Protein AF-A0A1Y2HF77-F1 (afdb_monomer)

Mean predicted aligned error: 11.1 Å

Foldseek 3Di:
DVVLVCLVVLVVVVLLVVVVVPVVDPDPVVVVVVVPVLVSLLVCLLVLVLVSLLVSVVSVDQPVVCPDLVSLQCNLLSNLVNVSVSSVVSNPVSVPPDPPNPPDPPDPDDDSLLVSLLLLNVVVVCSQCDPSPDDDDPPCLQSNLLSVLLNLNLVSVVVCCVPPNDPDYDLNSLLSLQQHDQPPPVPDPPPDRPDNLVDALVSSLSSVCCVLPPNPDDRHHDLCSLVVLFVVQLVPPDPPDPGDRSCNNNLSSVVSVVVVPDDRNPDPPDPLVSHDPVNSVSCVPPVCVVCVPPVVVVVVVVVVVVVVVVVVVVVVVVCVVVPPD

Organism: NCBI:txid765915

Solvent-accessible surface area (backbone atoms only — not comparable to full-atom values): 18803 Å² total; per-residue (Å²): 106,70,68,57,53,35,58,74,67,61,41,63,68,58,56,49,53,52,51,58,63,46,75,78,42,98,51,78,65,58,60,57,48,55,71,54,43,54,62,50,50,53,48,34,25,76,67,42,38,12,75,60,53,48,55,40,52,78,72,64,57,69,64,80,77,53,75,48,70,63,58,51,48,50,51,49,41,46,16,57,76,59,65,6,58,47,34,48,53,38,54,50,63,72,43,83,84,69,85,72,72,80,84,52,96,78,56,89,73,65,55,50,67,35,51,30,24,43,72,43,39,62,66,59,51,52,58,38,71,31,97,78,49,58,81,77,65,84,91,38,66,56,55,43,51,28,16,19,20,25,16,28,32,45,66,58,52,50,50,41,43,74,75,72,54,61,95,74,73,54,48,59,21,51,41,16,18,66,73,30,52,75,55,74,56,91,86,55,72,96,81,64,72,66,61,68,75,82,59,51,34,66,35,22,46,47,23,49,49,35,47,76,75,65,51,88,51,86,92,53,61,58,59,56,46,56,54,57,57,49,58,51,51,47,69,62,83,67,91,57,88,91,59,75,52,70,54,71,33,43,51,58,40,53,49,48,48,67,71,66,72,60,91,73,49,72,61,87,80,63,62,61,90,55,38,49,70,69,54,39,52,49,42,60,61,55,55,44,61,77,41,50,72,62,56,52,50,53,54,50,50,54,51,52,53,51,49,52,52,53,51,50,52,52,51,54,53,50,47,63,73,70,63,81,123

Structure (mmCIF, N/CA/C/O backbone):
data_AF-A0A1Y2HF77-F1
#
_entry.id   AF-A0A1Y2HF77-F1
#
loop_
_atom_site.group_PDB
_atom_site.id
_atom_site.type_symbol
_atom_site.label_atom_id
_atom_site.label_alt_id
_atom_site.label_comp_id
_atom_site.label_asym_id
_atom_site.label_entity_id
_atom_site.label_seq_id
_atom_site.pdbx_PDB_ins_code
_atom_site.Cartn_x
_atom_site.Cartn_y
_atom_site.Cartn_z
_atom_site.occupancy
_atom_site.B_iso_or_equiv
_atom_site.auth_seq_id
_atom_site.auth_comp_id
_atom_site.auth_asym_id
_atom_site.auth_atom_id
_atom_site.pdbx_PDB_model_num
ATOM 1 N N . MET A 1 1 ? 33.584 9.777 -14.308 1.00 57.28 1 MET A N 1
ATOM 2 C CA . MET A 1 1 ? 33.037 11.150 -14.406 1.00 57.28 1 MET A CA 1
ATOM 3 C C . MET A 1 1 ? 32.678 11.540 -15.841 1.00 57.28 1 MET A C 1
ATOM 5 O O . MET A 1 1 ? 31.509 11.790 -16.079 1.00 57.28 1 MET A O 1
ATOM 9 N N . ALA A 1 2 ? 33.603 11.511 -16.813 1.00 58.91 2 ALA A N 1
ATOM 10 C CA . ALA A 1 2 ? 33.294 11.862 -18.213 1.00 58.91 2 ALA A CA 1
ATOM 11 C C . ALA A 1 2 ? 32.197 10.984 -18.857 1.00 58.91 2 ALA A C 1
ATOM 13 O O . ALA A 1 2 ? 31.292 11.510 -19.489 1.00 58.91 2 ALA A O 1
ATOM 14 N N . VAL A 1 3 ? 32.220 9.665 -18.624 1.00 60.22 3 VAL A N 1
ATOM 15 C CA . VAL A 1 3 ? 31.166 8.736 -19.092 1.00 60.22 3 VAL A CA 1
ATOM 16 C C . VAL A 1 3 ? 29.811 9.041 -18.446 1.00 60.22 3 VAL A C 1
ATOM 18 O O . VAL A 1 3 ? 28.793 9.052 -19.125 1.00 60.22 3 VAL A O 1
ATOM 21 N N . HIS A 1 4 ? 29.809 9.354 -17.148 1.00 61.59 4 HIS A N 1
ATOM 22 C CA . HIS A 1 4 ? 28.600 9.714 -16.401 1.00 61.59 4 HIS A CA 1
ATOM 23 C C . HIS A 1 4 ? 27.979 11.000 -16.965 1.00 61.59 4 HIS A C 1
ATOM 25 O O . HIS A 1 4 ? 26.804 11.011 -17.302 1.00 61.59 4 HIS A O 1
ATOM 31 N N . MET A 1 5 ? 28.792 12.039 -17.183 1.00 65.69 5 MET A N 1
ATOM 32 C CA . MET A 1 5 ? 28.365 13.311 -17.784 1.00 65.69 5 MET A CA 1
ATOM 33 C C . MET A 1 5 ? 27.897 13.151 -19.236 1.00 65.69 5 MET A C 1
ATOM 35 O O . MET A 1 5 ? 26.917 13.765 -19.647 1.00 65.69 5 MET A O 1
ATOM 39 N N . ALA A 1 6 ? 28.571 12.310 -20.021 1.00 63.25 6 ALA A N 1
ATOM 40 C CA . ALA A 1 6 ? 28.201 12.069 -21.411 1.00 63.25 6 ALA A CA 1
ATOM 41 C C . ALA A 1 6 ? 26.871 11.319 -21.555 1.00 63.25 6 ALA A C 1
ATOM 43 O O . ALA A 1 6 ? 26.127 11.552 -22.506 1.00 63.25 6 ALA A O 1
ATOM 44 N N . VAL A 1 7 ? 26.569 10.443 -20.600 1.00 60.50 7 VAL A N 1
ATOM 45 C CA . VAL A 1 7 ? 25.294 9.731 -20.520 1.00 60.50 7 VAL A CA 1
ATOM 46 C C . VAL A 1 7 ? 24.171 10.656 -20.067 1.00 60.50 7 VAL A C 1
ATOM 48 O O . VAL A 1 7 ? 23.113 10.648 -20.690 1.00 60.50 7 VAL A O 1
ATOM 51 N N . ILE A 1 8 ? 24.420 11.491 -19.056 1.00 62.94 8 ILE A N 1
ATOM 52 C CA . ILE A 1 8 ? 23.464 12.503 -18.582 1.00 62.94 8 ILE A CA 1
ATOM 53 C C . ILE A 1 8 ? 23.060 13.444 -19.720 1.00 62.94 8 ILE A C 1
ATOM 55 O O . ILE A 1 8 ? 21.879 13.705 -19.927 1.00 62.94 8 ILE A O 1
ATOM 59 N N . ASN A 1 9 ? 24.033 13.890 -20.514 1.00 68.44 9 ASN A N 1
ATOM 60 C CA . ASN A 1 9 ? 23.796 14.816 -21.622 1.00 68.44 9 ASN A CA 1
ATOM 61 C C . ASN A 1 9 ? 23.392 14.118 -22.931 1.00 68.44 9 ASN A C 1
ATOM 63 O O . ASN A 1 9 ? 23.313 14.763 -23.976 1.00 68.44 9 ASN A O 1
ATOM 67 N N . VAL A 1 10 ? 23.153 12.801 -22.886 1.00 61.94 10 VAL A N 1
ATOM 68 C CA . VAL A 1 10 ? 22.760 11.966 -24.026 1.00 61.94 10 VAL A CA 1
ATOM 69 C C . VAL A 1 10 ? 23.629 12.217 -25.260 1.00 61.94 10 VAL A C 1
ATOM 71 O O . VAL A 1 10 ? 23.122 12.352 -26.370 1.00 61.94 10 VAL A O 1
ATOM 74 N N . HIS A 1 11 ? 24.948 12.300 -25.086 1.00 76.38 11 HIS A N 1
ATOM 75 C CA . HIS A 1 11 ? 25.872 12.487 -26.200 1.00 76.38 11 HIS A CA 1
ATOM 76 C C . HIS A 1 11 ? 26.030 11.166 -26.961 1.00 76.38 11 HIS A C 1
ATOM 78 O O . HIS A 1 11 ? 26.800 10.297 -26.535 1.00 76.38 11 HIS A O 1
ATOM 84 N N . PRO A 1 12 ? 25.334 10.973 -28.099 1.00 65.69 12 PRO A N 1
ATOM 85 C CA . PRO A 1 12 ? 25.207 9.647 -28.693 1.00 65.69 12 PRO A CA 1
ATOM 86 C C . PRO A 1 12 ? 26.543 9.141 -29.239 1.00 65.69 12 PRO A C 1
ATOM 88 O O . PRO A 1 12 ? 26.829 7.949 -29.197 1.00 65.69 12 PRO A O 1
ATOM 91 N N . HIS A 1 13 ? 27.404 10.068 -29.660 1.00 70.94 13 HIS A N 1
ATOM 92 C CA . HIS A 1 13 ? 28.755 9.800 -30.137 1.00 70.94 13 HIS A CA 1
ATOM 93 C C . HIS A 1 13 ? 29.679 9.242 -29.044 1.00 70.94 13 HIS A C 1
ATOM 95 O O . HIS A 1 13 ? 30.538 8.424 -29.354 1.00 70.94 13 HIS A O 1
ATOM 101 N N . VAL A 1 14 ? 29.501 9.612 -27.768 1.00 72.12 14 VAL A N 1
ATOM 102 C CA . VAL A 1 14 ? 30.307 9.045 -26.669 1.00 72.12 14 VAL A CA 1
ATOM 103 C C . VAL A 1 14 ? 29.880 7.608 -26.379 1.00 72.12 14 VAL A C 1
ATOM 105 O O . VAL A 1 14 ? 30.733 6.741 -26.200 1.00 72.12 14 VAL A O 1
ATOM 108 N N . VAL A 1 15 ? 28.571 7.337 -26.396 1.00 68.12 15 VAL A N 1
ATOM 109 C CA . VAL A 1 15 ? 28.029 5.977 -26.241 1.00 68.12 15 VAL A CA 1
ATOM 110 C C . VAL A 1 15 ? 28.480 5.086 -27.402 1.00 68.12 15 VAL A C 1
ATOM 112 O O . VAL A 1 15 ? 28.969 3.984 -27.172 1.00 68.12 15 VAL A O 1
ATOM 115 N N . GLN A 1 16 ? 28.405 5.580 -28.642 1.00 67.69 16 GLN A N 1
ATOM 116 C CA . GLN A 1 16 ? 28.894 4.870 -29.828 1.00 67.69 16 GLN A CA 1
ATOM 117 C C . GLN A 1 16 ? 30.407 4.632 -29.794 1.00 67.69 16 GLN A C 1
ATOM 119 O O . GLN A 1 16 ? 30.847 3.517 -30.062 1.00 67.69 16 GLN A O 1
ATOM 124 N N . TRP A 1 17 ? 31.207 5.640 -29.428 1.00 77.00 17 TRP A N 1
ATOM 125 C CA . TRP A 1 17 ? 32.657 5.494 -29.263 1.00 77.00 17 TRP A CA 1
ATOM 126 C C . TRP A 1 17 ? 32.989 4.418 -28.227 1.00 77.00 17 TRP A C 1
ATOM 128 O O . TRP A 1 17 ? 33.858 3.572 -28.442 1.00 77.00 17 TRP A O 1
ATOM 138 N N . TRP A 1 18 ? 32.259 4.404 -27.116 1.00 71.75 18 TRP A N 1
ATOM 139 C CA . TRP A 1 18 ? 32.439 3.418 -26.060 1.00 71.75 18 TRP A CA 1
ATOM 140 C C . TRP A 1 18 ? 32.031 2.003 -26.513 1.00 71.75 18 TRP A C 1
ATOM 142 O O . TRP A 1 18 ? 32.765 1.040 -26.291 1.00 71.75 18 TRP A O 1
ATOM 152 N N . LEU A 1 19 ? 30.921 1.863 -27.244 1.00 68.38 19 LEU A N 1
ATOM 153 C CA . LEU A 1 19 ? 30.481 0.593 -27.836 1.00 68.38 19 LEU A CA 1
ATOM 154 C C . LEU A 1 19 ? 31.445 0.065 -28.916 1.00 68.38 19 LEU A C 1
ATOM 156 O O . LEU A 1 19 ? 31.715 -1.136 -28.983 1.00 68.38 19 LEU A O 1
ATOM 160 N N . ALA A 1 20 ? 32.016 0.947 -29.735 1.00 72.50 20 ALA A N 1
ATOM 161 C CA . ALA A 1 20 ? 33.001 0.577 -30.750 1.00 72.50 20 ALA A CA 1
ATOM 162 C C . ALA A 1 20 ? 34.300 0.043 -30.119 1.00 72.50 20 ALA A C 1
ATOM 164 O O . ALA A 1 20 ? 34.832 -0.978 -30.553 1.00 72.50 20 ALA A O 1
ATOM 165 N N . ASN A 1 21 ? 34.770 0.673 -29.038 1.00 69.69 21 ASN A N 1
ATOM 166 C CA . ASN A 1 21 ? 35.984 0.251 -28.330 1.00 69.69 21 ASN A CA 1
ATOM 167 C C . ASN A 1 21 ? 35.810 -1.032 -27.494 1.00 69.69 21 ASN A C 1
ATOM 169 O O . ASN A 1 21 ? 36.797 -1.680 -27.128 1.00 69.69 21 ASN A O 1
ATOM 173 N N . THR A 1 22 ? 34.568 -1.421 -27.196 1.00 65.69 22 THR A N 1
ATOM 174 C CA . THR A 1 22 ? 34.249 -2.620 -26.402 1.00 65.69 22 THR A CA 1
ATOM 175 C C . THR A 1 22 ? 34.034 -3.856 -27.269 1.00 65.69 22 THR A C 1
ATOM 177 O O . THR A 1 22 ? 34.494 -4.932 -26.892 1.00 65.69 22 THR A O 1
ATOM 180 N N . LYS A 1 23 ? 33.445 -3.722 -28.469 1.00 61.03 23 LYS A N 1
ATOM 181 C CA . LYS A 1 23 ? 33.353 -4.827 -29.449 1.00 61.03 23 LYS A CA 1
ATOM 182 C C . LYS A 1 23 ? 34.723 -5.376 -29.867 1.00 61.03 23 LYS A C 1
ATOM 184 O O . LYS A 1 23 ? 34.829 -6.560 -30.162 1.00 61.03 23 LYS A O 1
ATOM 189 N N . ALA A 1 24 ? 35.765 -4.546 -29.841 1.00 59.16 24 ALA A N 1
ATOM 190 C CA . ALA A 1 24 ? 37.132 -4.944 -30.178 1.00 59.16 24 ALA A CA 1
ATOM 191 C C . ALA A 1 24 ? 37.853 -5.757 -29.078 1.00 59.16 24 ALA A C 1
ATOM 193 O O . ALA A 1 24 ? 38.936 -6.273 -29.329 1.00 59.16 24 ALA A O 1
ATOM 194 N N . ASN A 1 25 ? 37.293 -5.874 -27.865 1.00 51.84 25 ASN A N 1
ATOM 195 C CA . ASN A 1 25 ? 37.983 -6.456 -26.709 1.00 51.84 25 ASN A CA 1
ATOM 196 C C . ASN A 1 25 ? 37.097 -7.468 -25.962 1.00 51.84 25 ASN A C 1
ATOM 198 O O . ASN A 1 25 ? 36.417 -7.123 -24.998 1.00 51.84 25 ASN A O 1
ATOM 202 N N . SER A 1 26 ? 37.154 -8.747 -26.337 1.00 54.69 26 SER A N 1
ATOM 203 C CA . SER A 1 26 ? 36.477 -9.855 -25.638 1.00 54.69 26 SER A CA 1
ATOM 204 C C . SER A 1 26 ? 37.165 -10.300 -24.326 1.00 54.69 26 SER A C 1
ATOM 206 O O . SER A 1 26 ? 36.985 -11.434 -23.894 1.00 54.69 26 SER A O 1
ATOM 208 N N . GLY A 1 27 ? 37.965 -9.430 -23.695 1.00 58.06 27 GLY A N 1
ATOM 209 C CA . GLY A 1 27 ? 38.779 -9.723 -22.503 1.00 58.06 27 GLY A CA 1
ATOM 210 C C . GLY A 1 27 ? 38.248 -9.127 -21.178 1.00 58.06 27 GLY A C 1
ATOM 211 O O . GLY A 1 27 ? 37.088 -8.716 -21.113 1.00 58.06 27 GLY A O 1
ATOM 212 N N . PRO A 1 28 ? 39.095 -9.016 -20.128 1.00 55.50 28 PRO A N 1
ATOM 213 C CA . PRO A 1 28 ? 38.758 -8.531 -18.771 1.00 55.50 28 PRO A CA 1
ATOM 214 C C . PRO A 1 28 ? 37.957 -7.216 -18.697 1.00 55.50 28 PRO A C 1
ATOM 216 O O . PRO A 1 28 ? 37.204 -6.993 -17.751 1.00 55.50 28 PRO A O 1
ATOM 219 N N . ARG A 1 29 ? 38.034 -6.379 -19.739 1.00 57.50 29 ARG A N 1
ATOM 220 C CA . ARG A 1 29 ? 37.249 -5.142 -19.899 1.00 57.50 29 ARG A CA 1
ATOM 221 C C . ARG A 1 29 ? 35.727 -5.352 -19.918 1.00 57.50 29 ARG A C 1
ATOM 223 O O . ARG A 1 29 ? 34.983 -4.423 -19.626 1.00 57.50 29 ARG A O 1
ATOM 230 N N . ALA A 1 30 ? 35.233 -6.556 -20.217 1.00 54.19 30 ALA A N 1
ATOM 231 C CA . ALA A 1 30 ? 33.801 -6.856 -20.125 1.00 54.19 30 ALA A CA 1
ATOM 232 C C . ALA A 1 30 ? 33.271 -6.838 -18.673 1.00 54.19 30 ALA A C 1
ATOM 234 O O . ALA A 1 30 ? 32.103 -6.515 -18.458 1.00 54.19 30 ALA A O 1
ATOM 235 N N . ILE A 1 31 ? 34.119 -7.149 -17.682 1.00 56.72 31 ILE A N 1
ATOM 236 C CA . ILE A 1 31 ? 33.778 -7.102 -16.249 1.00 56.72 31 ILE A CA 1
ATOM 237 C C . ILE A 1 31 ? 33.749 -5.648 -15.755 1.00 56.72 31 ILE A C 1
ATOM 239 O O . ILE A 1 31 ? 32.814 -5.259 -15.056 1.00 56.72 31 ILE A O 1
ATOM 243 N N . GLU A 1 32 ? 34.698 -4.816 -16.199 1.00 63.50 32 GLU A N 1
ATOM 244 C CA . GLU A 1 32 ? 34.695 -3.365 -15.937 1.00 63.50 32 GLU A CA 1
ATOM 245 C C . GLU A 1 32 ? 33.416 -2.700 -16.469 1.00 63.50 32 GLU A C 1
ATOM 247 O O . GLU A 1 32 ? 32.873 -1.780 -15.856 1.00 63.50 32 GLU A O 1
ATOM 252 N N . LEU A 1 33 ? 32.871 -3.221 -17.572 1.00 61.78 33 LEU A N 1
ATOM 253 C CA . LEU A 1 33 ? 31.629 -2.730 -18.154 1.00 61.78 33 LEU A CA 1
ATOM 254 C C . LEU A 1 33 ? 30.430 -2.855 -17.206 1.00 61.78 33 LEU A C 1
ATOM 256 O O . LEU A 1 33 ? 29.667 -1.903 -17.051 1.00 61.78 33 LEU A O 1
ATOM 260 N N . LYS A 1 34 ? 30.275 -4.014 -16.552 1.00 63.66 34 LYS A N 1
ATOM 261 C CA . LYS A 1 34 ? 29.188 -4.251 -15.589 1.00 63.66 34 LYS A CA 1
ATOM 262 C C . LYS A 1 34 ? 29.291 -3.310 -14.390 1.00 63.66 34 LYS A C 1
ATOM 264 O O . LYS A 1 34 ? 28.284 -2.730 -13.987 1.00 63.66 34 LYS A O 1
ATOM 269 N N . ALA A 1 35 ? 30.507 -3.110 -13.878 1.00 71.50 35 ALA A N 1
ATOM 270 C CA . ALA A 1 35 ? 30.768 -2.250 -12.724 1.00 71.50 35 ALA A CA 1
ATOM 271 C C . ALA A 1 35 ? 30.372 -0.781 -12.966 1.00 71.50 35 ALA A C 1
ATOM 273 O O . ALA A 1 35 ? 29.973 -0.086 -12.035 1.00 71.50 35 ALA A O 1
ATOM 274 N N . HIS A 1 36 ? 30.436 -0.311 -14.215 1.00 75.31 36 HIS A N 1
ATOM 275 C CA . HIS A 1 36 ? 30.019 1.045 -14.581 1.00 75.31 36 HIS A CA 1
ATOM 276 C C . HIS A 1 36 ? 28.570 1.143 -15.056 1.00 75.31 36 HIS A C 1
ATOM 278 O O . HIS A 1 36 ? 27.975 2.215 -14.956 1.00 75.31 36 HIS A O 1
ATOM 284 N N . PHE A 1 37 ? 27.991 0.049 -15.546 1.00 76.62 37 PHE A N 1
ATOM 285 C CA . PHE A 1 37 ? 26.639 0.057 -16.088 1.00 76.62 37 PHE A CA 1
ATOM 286 C C . PHE A 1 37 ? 25.558 0.127 -15.005 1.00 76.62 37 PHE A C 1
ATOM 288 O O . PHE A 1 37 ? 24.596 0.871 -15.165 1.00 76.62 37 PHE A O 1
ATOM 295 N N . VAL A 1 38 ? 25.711 -0.587 -13.883 1.00 80.31 38 VAL A N 1
ATOM 296 C CA . VAL A 1 38 ? 24.707 -0.553 -12.801 1.00 80.31 38 VAL A CA 1
ATOM 297 C C . VAL A 1 38 ? 24.541 0.857 -12.212 1.00 80.31 38 VAL A C 1
ATOM 299 O O . VAL A 1 38 ? 23.408 1.332 -12.181 1.00 80.31 38 VAL A O 1
ATOM 302 N N . PRO A 1 39 ? 25.608 1.596 -11.834 1.00 83.94 39 PRO A N 1
ATOM 303 C CA . PRO A 1 39 ? 25.467 2.984 -11.379 1.00 83.94 39 PRO A CA 1
ATOM 304 C C . PRO A 1 39 ? 24.811 3.895 -12.418 1.00 83.94 39 PRO A C 1
ATOM 306 O O . PRO A 1 39 ? 24.060 4.802 -12.071 1.00 83.94 39 PRO A O 1
ATOM 309 N N . LEU A 1 40 ? 25.083 3.645 -13.698 1.00 82.38 40 LEU A N 1
ATOM 310 C CA . LEU A 1 40 ? 24.505 4.402 -14.797 1.00 82.38 4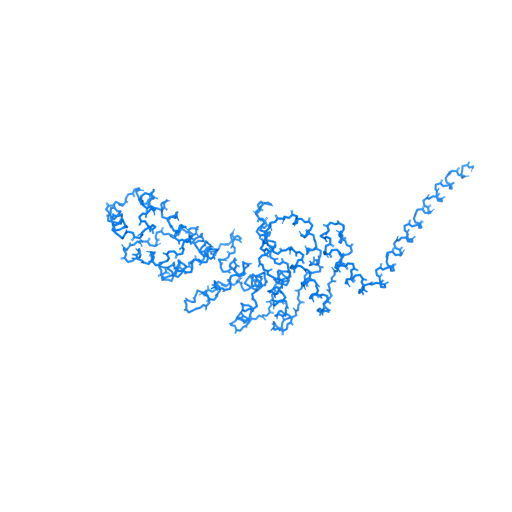0 LEU A CA 1
ATOM 311 C C . LEU A 1 40 ? 23.004 4.161 -14.939 1.00 82.38 40 LEU A C 1
ATOM 313 O O . LEU A 1 40 ? 22.243 5.098 -15.160 1.00 82.38 40 LEU A O 1
ATOM 317 N N . LEU A 1 41 ? 22.587 2.907 -14.793 1.00 84.12 41 LEU A N 1
ATOM 318 C CA . LEU A 1 41 ? 21.189 2.521 -14.821 1.00 84.12 41 LEU A CA 1
ATOM 319 C C . LEU A 1 41 ? 20.448 3.055 -13.593 1.00 84.12 41 LEU A C 1
ATOM 321 O O . LEU A 1 41 ? 19.374 3.620 -13.750 1.00 84.12 41 LEU A O 1
ATOM 325 N N . MET A 1 42 ? 21.047 2.980 -12.402 1.00 85.88 42 MET A N 1
ATOM 326 C CA . MET A 1 42 ? 20.493 3.603 -11.192 1.00 85.88 42 MET A CA 1
ATOM 327 C C . MET A 1 42 ? 20.326 5.112 -11.362 1.00 85.88 42 MET A C 1
ATOM 329 O O . MET A 1 42 ? 19.298 5.670 -10.996 1.00 85.88 42 MET A O 1
ATOM 333 N N . HIS A 1 43 ? 21.286 5.765 -12.012 1.00 85.94 43 HIS A N 1
ATOM 334 C CA . HIS A 1 43 ? 21.155 7.170 -12.359 1.00 85.94 43 HIS A CA 1
ATOM 335 C C . HIS A 1 43 ? 20.028 7.412 -13.374 1.00 85.94 43 HIS A C 1
ATOM 337 O O . HIS A 1 43 ? 19.222 8.313 -13.194 1.00 85.94 43 HIS A O 1
ATOM 343 N N . ALA A 1 44 ? 19.910 6.594 -14.422 1.00 86.50 44 ALA A N 1
ATOM 344 C CA . ALA A 1 44 ? 18.795 6.708 -15.359 1.00 86.50 44 ALA A CA 1
ATOM 345 C C . ALA A 1 44 ? 17.435 6.525 -14.667 1.00 86.50 44 ALA A C 1
ATOM 347 O O . ALA A 1 44 ? 16.483 7.206 -15.030 1.00 86.50 44 ALA A O 1
ATOM 348 N N . ILE A 1 45 ? 17.357 5.661 -13.652 1.00 87.38 45 ILE A N 1
ATOM 349 C CA . ILE A 1 45 ? 16.176 5.480 -12.803 1.00 87.38 45 ILE A CA 1
ATOM 350 C C . ILE A 1 45 ? 15.893 6.731 -11.966 1.00 87.38 45 ILE A C 1
ATOM 352 O O . ILE A 1 45 ? 14.761 7.202 -11.960 1.00 87.38 45 ILE A O 1
ATOM 356 N N . ASP A 1 46 ? 16.900 7.300 -11.301 1.00 86.50 46 ASP A N 1
ATOM 357 C CA . ASP A 1 46 ? 16.731 8.494 -10.459 1.00 86.50 46 ASP A CA 1
ATOM 358 C C . ASP A 1 46 ? 16.170 9.705 -11.236 1.00 86.50 46 ASP A C 1
ATOM 360 O O . ASP A 1 46 ? 15.523 10.564 -10.638 1.00 86.50 46 ASP A O 1
ATOM 364 N N . TYR A 1 47 ? 16.391 9.761 -12.555 1.00 87.81 47 TYR A N 1
ATOM 365 C CA . TYR A 1 47 ? 15.957 10.855 -13.434 1.00 87.81 47 TYR A CA 1
ATOM 366 C C . TYR A 1 47 ? 14.927 10.437 -14.503 1.00 87.81 47 TYR A C 1
ATOM 368 O O . TYR A 1 47 ? 14.661 11.216 -15.416 1.00 87.81 47 TYR A O 1
ATOM 376 N N . ASP A 1 48 ? 14.370 9.223 -14.418 1.00 88.94 48 ASP A N 1
ATOM 377 C CA . ASP A 1 48 ? 13.437 8.632 -15.397 1.00 88.94 48 ASP A CA 1
ATOM 378 C C . ASP A 1 48 ? 13.865 8.810 -16.873 1.00 88.94 48 ASP A C 1
ATOM 380 O O . ASP A 1 48 ? 13.115 9.261 -17.737 1.00 88.94 48 ASP A O 1
ATOM 384 N N . LEU A 1 49 ? 15.116 8.464 -17.187 1.00 89.31 49 LEU A N 1
ATOM 385 C CA . LEU A 1 49 ? 15.728 8.674 -18.506 1.00 89.31 49 LEU A CA 1
ATOM 386 C C . LEU A 1 49 ? 15.426 7.549 -19.514 1.00 89.31 49 LEU A C 1
ATOM 388 O O . LEU A 1 49 ? 16.284 7.198 -20.330 1.00 89.31 49 LEU A O 1
ATOM 392 N N . GLY A 1 50 ? 14.221 6.975 -19.516 1.00 86.38 50 GLY A N 1
ATOM 393 C CA . GLY A 1 50 ? 13.874 5.832 -20.375 1.00 86.38 50 GLY A CA 1
ATOM 394 C C . GLY A 1 50 ? 14.066 6.096 -21.871 1.00 86.38 50 GLY A C 1
ATOM 395 O O . GLY A 1 50 ? 14.571 5.242 -22.596 1.00 86.38 50 GLY A O 1
ATOM 396 N N . ALA A 1 51 ? 13.795 7.316 -22.346 1.00 84.88 51 ALA A N 1
ATOM 397 C CA . ALA A 1 51 ? 14.045 7.699 -23.742 1.00 84.88 51 ALA A CA 1
ATOM 398 C C . ALA A 1 51 ? 15.543 7.695 -24.120 1.00 84.88 51 ALA A C 1
ATOM 400 O O . ALA A 1 51 ? 15.908 7.443 -25.273 1.00 84.88 51 ALA A O 1
ATOM 401 N N . ALA A 1 52 ? 16.436 7.988 -23.169 1.00 83.19 52 ALA A N 1
ATOM 402 C CA . ALA A 1 52 ? 17.876 7.859 -23.388 1.00 83.19 52 ALA A CA 1
ATOM 403 C C . ALA A 1 52 ? 18.278 6.381 -23.461 1.00 83.19 52 ALA A C 1
ATOM 405 O O . ALA A 1 52 ? 19.046 6.005 -24.346 1.00 83.19 52 ALA A O 1
ATOM 406 N N . LEU A 1 53 ? 17.697 5.549 -22.593 1.00 85.00 53 LEU A N 1
ATOM 407 C CA . LEU A 1 53 ? 17.935 4.109 -22.577 1.00 85.00 53 LEU A CA 1
ATOM 408 C C . LEU A 1 53 ? 17.431 3.418 -23.857 1.00 85.00 53 LEU A C 1
ATOM 410 O O . LEU A 1 53 ? 18.109 2.532 -24.377 1.00 85.00 53 LEU A O 1
ATOM 414 N N . HIS A 1 54 ? 16.300 3.848 -24.430 1.00 83.56 54 HIS A N 1
ATOM 415 C CA . HIS A 1 54 ? 15.817 3.340 -25.722 1.00 83.56 54 HIS A CA 1
ATOM 416 C C . HIS A 1 54 ? 16.850 3.515 -26.833 1.00 83.56 54 HIS A C 1
ATOM 418 O O . HIS A 1 54 ? 17.188 2.550 -27.513 1.00 83.56 54 HIS A O 1
ATOM 424 N N . ARG A 1 55 ? 17.452 4.706 -26.929 1.00 82.56 55 ARG A N 1
ATOM 425 C CA . ARG A 1 55 ? 18.523 4.966 -27.899 1.00 82.56 55 ARG A CA 1
ATOM 426 C C . ARG A 1 55 ? 19.729 4.047 -27.698 1.00 82.56 55 ARG A C 1
ATOM 428 O O . ARG A 1 55 ? 20.436 3.755 -28.652 1.00 82.56 55 ARG A O 1
ATOM 435 N N . TRP A 1 56 ? 19.987 3.565 -26.481 1.00 78.69 56 TRP A N 1
ATOM 436 C CA . TRP A 1 56 ? 21.082 2.616 -26.246 1.00 78.69 56 TRP A CA 1
ATOM 437 C C . TRP A 1 56 ? 20.798 1.224 -26.802 1.00 78.69 56 TRP A C 1
ATOM 439 O O . TRP A 1 56 ? 21.742 0.561 -27.236 1.00 78.69 56 TRP A O 1
ATOM 449 N N . ILE A 1 57 ? 19.531 0.793 -26.828 1.00 76.25 57 ILE A N 1
ATOM 450 C CA . ILE A 1 57 ? 19.138 -0.436 -27.535 1.00 76.25 57 ILE A CA 1
ATOM 451 C C . ILE A 1 57 ? 19.451 -0.275 -29.019 1.00 76.25 57 ILE A C 1
ATOM 453 O O . ILE A 1 57 ? 20.090 -1.153 -29.595 1.00 76.25 57 ILE A O 1
ATOM 457 N N . ASP A 1 58 ? 19.087 0.868 -29.607 1.00 79.50 58 ASP A N 1
ATOM 458 C CA . ASP A 1 58 ? 19.344 1.154 -31.024 1.00 79.50 58 ASP A CA 1
ATOM 459 C C . ASP A 1 58 ? 20.848 1.156 -31.349 1.00 79.50 58 ASP A C 1
ATOM 461 O O . ASP A 1 58 ? 21.259 0.791 -32.450 1.00 79.50 58 ASP A O 1
ATOM 465 N N . TYR A 1 59 ? 21.701 1.494 -30.373 1.00 75.56 59 TYR A N 1
ATOM 466 C CA . TYR A 1 59 ? 23.159 1.397 -30.505 1.00 75.56 59 TYR A CA 1
ATOM 467 C C . TYR A 1 59 ? 23.727 -0.015 -30.272 1.00 75.56 59 TYR A C 1
ATOM 469 O O . TYR A 1 59 ? 24.932 -0.227 -30.423 1.00 75.56 59 TYR A O 1
ATOM 477 N N . GLY A 1 60 ? 22.888 -1.006 -29.972 1.00 71.88 60 GLY A N 1
ATOM 478 C CA . GLY A 1 60 ? 23.283 -2.406 -29.823 1.00 71.88 60 GLY A CA 1
ATOM 479 C C . GLY A 1 60 ? 23.885 -2.739 -28.460 1.00 71.88 60 GLY A C 1
ATOM 480 O O . GLY A 1 60 ? 24.742 -3.622 -28.368 1.00 71.88 60 GLY A O 1
ATOM 481 N N . LEU A 1 61 ? 23.478 -2.028 -27.404 1.00 71.19 61 LEU A N 1
ATOM 482 C CA . LEU A 1 61 ? 23.889 -2.346 -26.041 1.00 71.19 61 LEU A CA 1
ATOM 483 C C . LEU A 1 61 ? 23.279 -3.702 -25.615 1.00 71.19 61 LEU A C 1
ATOM 485 O O . LEU A 1 61 ? 22.057 -3.854 -25.633 1.00 71.19 61 LEU A O 1
ATOM 489 N N . PRO A 1 62 ? 24.092 -4.712 -25.245 1.00 67.69 62 PRO A N 1
ATOM 490 C CA . PRO A 1 62 ? 23.592 -6.056 -24.974 1.00 67.69 62 PRO A CA 1
ATOM 491 C C . PRO A 1 62 ? 22.929 -6.128 -23.592 1.00 67.69 62 PRO A C 1
ATOM 493 O O . PRO A 1 62 ? 23.575 -6.451 -22.594 1.00 67.69 62 PRO A O 1
ATOM 496 N N . VAL A 1 63 ? 21.623 -5.852 -23.539 1.00 69.88 63 VAL A N 1
ATOM 497 C CA . VAL A 1 63 ? 20.801 -5.925 -22.313 1.00 69.88 63 VAL A CA 1
ATOM 498 C C . VAL A 1 63 ? 20.795 -7.338 -21.714 1.00 69.88 63 VAL A C 1
ATOM 500 O O . VAL A 1 63 ? 20.753 -7.489 -20.497 1.00 69.88 63 VAL A O 1
ATOM 503 N N . SER A 1 64 ? 20.983 -8.370 -22.542 1.00 65.44 64 SER A N 1
ATOM 504 C CA . SER A 1 64 ? 21.147 -9.770 -22.117 1.00 65.44 64 SER A CA 1
ATOM 505 C C . SER A 1 64 ? 22.330 -10.016 -21.171 1.00 65.44 64 SER A C 1
ATOM 507 O O . SER A 1 64 ? 22.386 -11.034 -20.492 1.00 65.44 64 SER A O 1
ATOM 509 N N . ARG A 1 65 ? 23.298 -9.094 -21.065 1.00 63.97 65 ARG A N 1
ATOM 510 C CA . ARG A 1 65 ? 24.411 -9.235 -20.106 1.00 63.97 65 ARG A CA 1
ATOM 511 C C . ARG A 1 65 ? 24.049 -8.826 -18.675 1.00 63.97 65 ARG A C 1
ATOM 513 O O . ARG A 1 65 ? 24.875 -9.029 -17.781 1.00 63.97 65 ARG A O 1
ATOM 520 N N . LEU A 1 66 ? 22.848 -8.289 -18.459 1.00 64.69 66 LEU A N 1
ATOM 521 C CA . LEU A 1 66 ? 22.314 -7.883 -17.152 1.00 64.69 66 LEU A CA 1
ATOM 522 C C . LEU A 1 66 ? 21.527 -8.999 -16.457 1.00 64.69 66 LEU A C 1
ATOM 524 O O . LEU A 1 66 ? 20.810 -8.734 -15.504 1.00 64.69 66 LEU A O 1
ATOM 528 N N . ASP A 1 67 ? 21.643 -10.240 -16.929 1.00 61.12 67 ASP A N 1
ATOM 529 C CA . ASP A 1 67 ? 20.887 -11.400 -16.438 1.00 61.12 67 ASP A CA 1
ATOM 530 C C . ASP A 1 67 ? 21.289 -11.912 -15.048 1.00 61.12 67 ASP A C 1
ATOM 532 O O . ASP A 1 67 ? 20.975 -13.047 -14.699 1.00 61.12 67 ASP A O 1
ATOM 536 N N . ASP A 1 68 ? 21.933 -11.093 -14.213 1.00 70.62 68 ASP A N 1
ATOM 537 C CA . ASP A 1 68 ? 21.982 -11.428 -12.793 1.00 70.62 68 ASP A CA 1
ATOM 538 C C . ASP A 1 68 ? 20.677 -11.001 -12.099 1.00 70.62 68 ASP A C 1
ATOM 540 O O . ASP A 1 68 ? 20.114 -9.925 -12.323 1.00 70.62 68 ASP A O 1
ATOM 544 N N . CYS A 1 69 ? 20.147 -11.905 -11.274 1.00 58.94 69 CYS A N 1
ATOM 545 C CA . CYS A 1 69 ? 18.876 -11.731 -10.573 1.00 58.94 69 CYS A CA 1
ATOM 546 C C . CYS A 1 69 ? 18.860 -10.485 -9.671 1.00 58.94 69 CYS A C 1
ATOM 548 O O . CYS A 1 69 ? 17.809 -9.867 -9.502 1.00 58.94 69 CYS A O 1
ATOM 550 N N . ASN A 1 70 ? 20.024 -10.088 -9.147 1.00 71.06 70 ASN A N 1
ATOM 551 C CA . ASN A 1 70 ? 20.179 -8.916 -8.292 1.00 71.06 70 ASN A CA 1
ATOM 552 C C . ASN A 1 70 ? 19.966 -7.615 -9.071 1.00 71.06 70 ASN A C 1
ATOM 554 O O . ASN A 1 70 ? 19.156 -6.797 -8.649 1.00 71.06 70 ASN A O 1
ATOM 558 N N . THR A 1 71 ? 20.596 -7.448 -10.237 1.00 73.50 71 THR A N 1
ATOM 559 C CA . THR A 1 71 ? 20.413 -6.250 -11.070 1.00 73.50 71 THR A CA 1
ATOM 560 C C . THR A 1 71 ? 18.968 -6.140 -11.546 1.00 73.50 71 THR A C 1
ATOM 562 O O . THR A 1 71 ? 18.388 -5.060 -11.485 1.00 73.50 71 THR A O 1
ATOM 565 N N . ASN A 1 72 ? 18.340 -7.250 -11.954 1.00 73.00 72 ASN A N 1
ATOM 566 C CA . ASN A 1 72 ? 16.932 -7.240 -12.366 1.00 73.00 72 ASN A CA 1
ATOM 567 C C . ASN A 1 72 ? 15.999 -6.786 -11.242 1.00 73.00 72 ASN A C 1
ATOM 569 O O . ASN A 1 72 ? 15.111 -5.959 -11.463 1.00 73.00 72 ASN A O 1
ATOM 573 N N . ARG A 1 73 ? 16.210 -7.327 -10.040 1.00 74.44 73 ARG A N 1
ATOM 574 C CA . ARG A 1 73 ? 15.456 -6.949 -8.848 1.00 74.44 73 ARG A CA 1
ATOM 575 C C . ARG A 1 73 ? 15.667 -5.473 -8.538 1.00 74.44 73 ARG A C 1
ATOM 577 O O . ARG A 1 73 ? 14.691 -4.739 -8.428 1.00 74.44 73 ARG A O 1
ATOM 584 N N . ASP A 1 74 ? 16.914 -5.029 -8.447 1.00 80.06 74 ASP A N 1
ATOM 585 C CA . ASP A 1 74 ? 17.244 -3.669 -8.032 1.00 80.06 74 ASP A CA 1
ATOM 586 C C . ASP A 1 74 ? 16.696 -2.638 -9.022 1.00 80.06 74 ASP A C 1
ATOM 588 O O . ASP A 1 74 ? 16.117 -1.642 -8.603 1.00 80.06 74 ASP A O 1
ATOM 592 N N . VAL A 1 75 ? 16.777 -2.901 -10.327 1.00 82.25 75 VAL A N 1
ATOM 593 C CA . VAL A 1 75 ? 16.225 -2.011 -11.357 1.00 82.25 75 VAL A CA 1
ATOM 594 C C . VAL A 1 75 ? 14.713 -1.901 -11.235 1.00 82.25 75 VAL A C 1
ATOM 596 O O . VAL A 1 75 ? 14.198 -0.793 -11.150 1.00 82.25 75 VAL A O 1
ATOM 599 N N . LEU A 1 76 ? 13.993 -3.024 -11.153 1.00 80.69 76 LEU A N 1
ATOM 600 C CA . LEU A 1 76 ? 12.536 -2.995 -11.019 1.00 80.69 76 LEU A CA 1
ATOM 601 C C . LEU A 1 76 ? 12.100 -2.316 -9.714 1.00 80.69 76 LEU A C 1
ATOM 603 O O . LEU A 1 76 ? 11.211 -1.468 -9.734 1.00 80.69 76 LEU A O 1
ATOM 607 N N . HIS A 1 77 ? 12.736 -2.650 -8.589 1.00 81.38 77 HIS A N 1
ATOM 608 C CA . HIS A 1 77 ? 12.425 -2.041 -7.296 1.00 81.38 77 HIS A CA 1
ATOM 609 C C . HIS A 1 77 ? 12.696 -0.537 -7.292 1.00 81.38 77 HIS A C 1
ATOM 611 O O . HIS A 1 77 ? 11.848 0.226 -6.834 1.00 81.38 77 HIS A O 1
ATOM 617 N N . GLN A 1 78 ? 13.850 -0.105 -7.804 1.00 84.06 78 GLN A N 1
ATOM 618 C CA . GLN A 1 78 ? 14.212 1.309 -7.833 1.00 84.06 78 GLN A CA 1
ATOM 619 C C . GLN A 1 78 ? 13.347 2.079 -8.829 1.00 84.06 78 GLN A C 1
ATOM 621 O O . GLN A 1 78 ? 12.878 3.160 -8.492 1.00 84.06 78 GLN A O 1
ATOM 626 N N . SER A 1 79 ? 13.053 1.526 -10.010 1.00 86.62 79 SER A N 1
ATOM 627 C CA . SER A 1 79 ? 12.153 2.162 -10.979 1.00 86.62 79 SER A CA 1
ATOM 628 C C . SER A 1 79 ? 10.762 2.380 -10.401 1.00 86.62 79 SER A C 1
ATOM 630 O O . SER A 1 79 ? 10.215 3.472 -10.524 1.00 86.62 79 SER A O 1
ATOM 632 N N . VAL A 1 80 ? 10.214 1.380 -9.711 1.00 83.44 80 VAL A N 1
ATOM 633 C CA . VAL A 1 80 ? 8.937 1.496 -8.998 1.00 83.44 80 VAL A CA 1
ATOM 634 C C . VAL A 1 80 ? 9.012 2.561 -7.904 1.00 83.44 80 VAL A C 1
ATOM 636 O O . VAL A 1 80 ? 8.175 3.459 -7.859 1.00 83.44 80 VAL A O 1
ATOM 639 N N . PHE A 1 81 ? 10.033 2.497 -7.048 1.00 81.94 81 PHE A N 1
ATOM 640 C CA . PHE A 1 81 ? 10.194 3.412 -5.917 1.00 81.94 81 PHE A CA 1
ATOM 641 C C . PHE A 1 81 ? 10.389 4.871 -6.357 1.00 81.94 81 PHE A C 1
ATOM 643 O O . PHE A 1 81 ? 9.883 5.795 -5.722 1.00 81.94 81 PHE A O 1
ATOM 650 N N . ARG A 1 82 ? 11.109 5.085 -7.462 1.00 84.50 82 ARG A N 1
ATOM 651 C CA . ARG A 1 82 ? 11.371 6.404 -8.051 1.00 84.50 82 ARG A CA 1
ATOM 652 C C . ARG A 1 82 ? 10.289 6.875 -9.014 1.00 84.50 82 ARG A C 1
ATOM 654 O O . ARG A 1 82 ? 10.374 8.008 -9.474 1.00 84.50 82 ARG A O 1
ATOM 661 N N . LYS A 1 83 ? 9.280 6.045 -9.304 1.00 87.38 83 LYS A N 1
ATOM 662 C CA . LYS A 1 83 ? 8.246 6.319 -10.317 1.00 87.38 83 LYS A CA 1
ATOM 663 C C . LYS A 1 83 ? 8.832 6.547 -11.718 1.00 87.38 83 LYS A C 1
ATOM 665 O O . LYS A 1 83 ? 8.319 7.352 -12.488 1.00 87.38 83 LYS A O 1
ATOM 670 N N . ALA A 1 84 ? 9.917 5.845 -12.038 1.00 89.12 84 ALA A N 1
ATOM 671 C CA . ALA A 1 84 ? 10.620 5.942 -13.311 1.00 89.12 84 ALA A CA 1
ATOM 672 C C . ALA A 1 84 ? 9.941 5.068 -14.381 1.00 89.12 84 ALA A C 1
ATOM 674 O O . ALA A 1 84 ? 10.445 4.004 -14.762 1.00 89.12 84 ALA A O 1
ATOM 675 N N . TRP A 1 85 ? 8.746 5.482 -14.809 1.00 86.50 85 TRP A N 1
ATOM 676 C CA . TRP A 1 85 ? 7.870 4.694 -15.682 1.00 86.50 85 TRP A CA 1
ATOM 677 C C . TRP A 1 85 ? 8.479 4.426 -17.049 1.00 86.50 85 TRP A C 1
ATOM 679 O O . TRP A 1 85 ? 8.318 3.333 -17.591 1.00 86.50 85 TRP A O 1
ATOM 689 N N . THR A 1 86 ? 9.201 5.400 -17.602 1.00 88.06 86 THR A N 1
ATOM 690 C CA . THR A 1 86 ? 9.811 5.241 -18.924 1.00 88.06 86 THR A CA 1
ATOM 691 C C . THR A 1 86 ? 10.979 4.262 -18.873 1.00 88.06 86 THR A C 1
ATOM 693 O O . THR A 1 86 ? 11.197 3.516 -19.825 1.00 88.06 86 THR A O 1
ATOM 696 N N . VAL A 1 87 ? 11.705 4.209 -17.751 1.00 88.00 87 VAL A N 1
ATOM 697 C CA . VAL A 1 87 ? 12.753 3.205 -17.524 1.00 88.00 87 VAL A CA 1
ATOM 698 C C . VAL A 1 87 ? 12.151 1.813 -17.341 1.00 88.00 87 VAL A C 1
ATOM 700 O O . VAL A 1 87 ? 12.698 0.842 -17.859 1.00 88.00 87 VAL A O 1
ATOM 703 N N . LEU A 1 88 ? 11.013 1.709 -16.652 1.00 84.50 88 LEU A N 1
ATOM 704 C CA . LEU A 1 88 ? 10.292 0.450 -16.471 1.00 84.50 88 LEU A CA 1
ATOM 705 C C . LEU A 1 88 ? 9.778 -0.104 -17.818 1.00 84.50 88 LEU A C 1
ATOM 707 O O . LEU A 1 88 ? 9.993 -1.275 -18.126 1.00 84.50 88 LEU A O 1
ATOM 711 N N . ASP A 1 89 ? 9.166 0.746 -18.652 1.00 84.69 89 ASP A N 1
ATOM 712 C CA . ASP A 1 89 ? 8.716 0.392 -20.009 1.00 84.69 89 ASP A CA 1
ATOM 713 C C . ASP A 1 89 ? 9.895 0.005 -20.913 1.00 84.69 89 ASP A C 1
ATOM 715 O O . ASP A 1 89 ? 9.855 -1.033 -21.582 1.00 84.69 89 ASP A O 1
ATOM 719 N N . TRP A 1 90 ? 10.987 0.777 -20.861 1.00 86.62 90 TRP A N 1
ATOM 720 C CA . TRP A 1 90 ? 12.235 0.432 -21.535 1.00 86.62 90 TRP A CA 1
ATOM 721 C C . TRP A 1 90 ? 12.724 -0.956 -21.127 1.00 86.62 90 TRP A C 1
ATOM 723 O O . TRP A 1 90 ? 13.019 -1.776 -21.994 1.00 86.62 90 TRP A O 1
ATOM 733 N N . TRP A 1 91 ? 12.777 -1.239 -19.825 1.00 82.94 91 TRP A N 1
ATOM 734 C CA . TRP A 1 91 ? 13.286 -2.497 -19.292 1.00 82.94 91 TRP A CA 1
ATOM 735 C C . TRP A 1 91 ? 12.494 -3.707 -19.792 1.00 82.94 91 TRP A C 1
ATOM 737 O O . TRP A 1 91 ? 13.087 -4.701 -20.216 1.00 82.94 91 TRP A O 1
ATOM 747 N N . VAL A 1 92 ? 11.161 -3.614 -19.795 1.00 79.38 92 VAL A N 1
ATOM 748 C CA . VAL A 1 92 ? 10.285 -4.677 -20.312 1.00 79.38 92 VAL A CA 1
ATOM 749 C C . VAL A 1 92 ? 10.470 -4.869 -21.812 1.00 79.38 92 VAL A C 1
ATOM 751 O O . VAL A 1 92 ? 10.607 -6.000 -22.268 1.00 79.38 92 VAL A O 1
ATOM 754 N N . ARG A 1 93 ? 10.517 -3.786 -22.596 1.00 79.12 93 ARG A N 1
ATOM 755 C CA . ARG A 1 93 ? 10.688 -3.874 -24.057 1.00 79.12 93 ARG A CA 1
ATOM 756 C C . ARG A 1 93 ? 12.059 -4.401 -24.453 1.00 79.12 93 ARG A C 1
ATOM 758 O O . ARG A 1 93 ? 12.167 -5.184 -25.392 1.00 79.12 93 ARG A O 1
ATOM 765 N N . ALA A 1 94 ? 13.095 -3.982 -23.733 1.00 77.94 94 ALA A N 1
ATOM 766 C CA . ALA A 1 94 ? 14.462 -4.444 -23.927 1.00 77.94 94 ALA A CA 1
ATOM 767 C C . ALA A 1 94 ? 14.604 -5.953 -23.684 1.00 77.94 94 ALA A C 1
ATOM 769 O O . ALA A 1 94 ? 15.468 -6.603 -24.272 1.00 77.94 94 ALA A O 1
ATOM 770 N N . ARG A 1 95 ? 13.752 -6.504 -22.813 1.00 71.56 95 ARG A N 1
ATOM 771 C CA . ARG A 1 95 ? 13.682 -7.919 -22.449 1.00 71.56 95 ARG A CA 1
ATOM 772 C C . ARG A 1 95 ? 12.412 -8.535 -23.025 1.00 71.56 95 ARG A C 1
ATOM 774 O O . ARG A 1 95 ? 11.490 -8.863 -22.284 1.00 71.56 95 ARG A O 1
ATOM 781 N N . SER A 1 96 ? 12.367 -8.704 -24.341 1.00 54.66 96 SER A N 1
ATOM 782 C CA . SER A 1 96 ? 11.252 -9.290 -25.091 1.00 54.66 96 SER A CA 1
ATOM 783 C C . SER A 1 96 ? 10.878 -10.734 -24.679 1.00 54.66 96 SER A C 1
ATOM 785 O O . SER A 1 96 ? 11.024 -11.656 -25.466 1.00 54.66 96 SER A O 1
ATOM 787 N N . LEU A 1 97 ? 10.267 -10.914 -23.496 1.00 52.19 97 LEU A N 1
ATOM 788 C CA . LEU A 1 97 ? 9.583 -12.130 -22.999 1.00 52.19 97 LEU A CA 1
ATOM 789 C C . LEU A 1 97 ? 10.420 -13.121 -22.171 1.00 52.19 97 LEU A C 1
ATOM 791 O O . LEU A 1 97 ? 10.255 -14.332 -22.281 1.00 52.19 97 LEU A O 1
ATOM 795 N N . GLY A 1 98 ? 11.260 -12.618 -21.266 1.00 56.59 98 GLY A N 1
ATOM 796 C CA . GLY A 1 98 ? 11.976 -13.470 -20.311 1.00 56.59 98 GLY A CA 1
ATOM 797 C C . GLY A 1 98 ? 12.169 -12.839 -18.940 1.00 56.59 98 GLY A C 1
ATOM 798 O O . GLY A 1 98 ? 13.259 -12.953 -18.382 1.00 56.59 98 GLY A O 1
ATOM 799 N N . ILE A 1 99 ? 11.170 -12.129 -18.395 1.00 60.88 99 ILE A N 1
ATOM 800 C CA . ILE A 1 99 ? 11.227 -11.733 -16.979 1.00 60.88 99 ILE A CA 1
ATOM 801 C C . ILE A 1 99 ? 11.078 -13.005 -16.149 1.00 60.88 99 ILE A C 1
ATOM 803 O O . ILE A 1 99 ? 9.980 -13.416 -15.784 1.00 60.88 99 ILE A O 1
ATOM 807 N N . VAL A 1 100 ? 12.208 -13.646 -15.871 1.00 57.72 100 VAL A N 1
ATOM 808 C CA . VAL A 1 100 ? 12.293 -14.630 -14.805 1.00 57.72 100 VAL A CA 1
ATOM 809 C C . VAL A 1 100 ? 12.236 -13.818 -13.524 1.00 57.72 100 VAL A C 1
ATOM 811 O O . VAL A 1 100 ? 13.235 -13.235 -13.098 1.00 57.72 100 VAL A O 1
ATOM 814 N N . TYR A 1 101 ? 11.046 -13.728 -12.931 1.00 62.47 101 TYR A N 1
ATOM 815 C CA . TYR A 1 101 ? 10.994 -13.434 -11.511 1.00 62.47 101 TYR A CA 1
ATOM 816 C C . TYR A 1 101 ? 11.760 -14.568 -10.845 1.00 62.47 101 TYR A C 1
ATOM 818 O O . TYR A 1 101 ? 11.412 -15.727 -11.087 1.00 62.47 101 TYR A O 1
ATOM 826 N N . PRO A 1 102 ? 12.830 -14.285 -10.090 1.00 56.19 102 PRO A N 1
ATOM 827 C CA . PRO A 1 102 ? 13.441 -15.326 -9.297 1.00 56.19 102 PRO A CA 1
ATOM 828 C C . PRO A 1 102 ? 12.346 -15.847 -8.365 1.00 56.19 102 PRO A C 1
ATOM 830 O O . PRO A 1 102 ? 11.936 -15.158 -7.432 1.00 56.19 102 PRO A O 1
ATOM 833 N N . VAL A 1 103 ? 11.823 -17.037 -8.673 1.00 53.19 103 VAL A N 1
ATOM 834 C CA . VAL A 1 103 ? 10.994 -17.824 -7.765 1.00 53.19 103 VAL A CA 1
ATOM 835 C C . VAL A 1 103 ? 11.971 -18.293 -6.703 1.00 53.19 103 VAL A C 1
ATOM 837 O O . VAL A 1 103 ? 12.592 -19.343 -6.819 1.00 53.19 103 VAL A O 1
ATOM 840 N N . ALA A 1 104 ? 12.279 -17.406 -5.767 1.00 51.62 104 ALA A N 1
ATOM 841 C CA . ALA A 1 104 ? 13.229 -17.716 -4.730 1.00 51.62 104 ALA A CA 1
ATOM 842 C C . ALA A 1 104 ? 12.453 -18.418 -3.624 1.00 51.62 104 ALA A C 1
ATOM 844 O O . ALA A 1 104 ? 11.745 -17.772 -2.856 1.00 51.62 104 ALA A O 1
ATOM 845 N N . ASP A 1 105 ? 12.675 -19.723 -3.501 1.00 53.22 105 ASP A N 1
ATOM 846 C CA . ASP A 1 105 ? 12.311 -20.535 -2.334 1.00 53.22 105 ASP A CA 1
ATOM 847 C C . ASP A 1 105 ? 12.902 -19.987 -1.009 1.00 53.22 105 ASP A C 1
ATOM 849 O O . ASP A 1 105 ? 12.641 -20.532 0.059 1.00 53.22 105 ASP A O 1
ATOM 853 N N . PHE A 1 106 ? 13.704 -18.910 -1.059 1.00 53.12 106 PHE A N 1
ATOM 854 C CA . PHE A 1 106 ? 14.485 -18.382 0.060 1.00 53.12 106 PHE A CA 1
ATOM 855 C C . PHE A 1 106 ? 14.581 -16.851 0.170 1.00 53.12 106 PHE A C 1
ATOM 857 O O . PHE A 1 106 ? 15.206 -16.385 1.121 1.00 53.12 106 PHE A O 1
ATOM 864 N N . ASP A 1 107 ? 14.006 -16.051 -0.740 1.00 55.69 107 ASP A N 1
ATOM 865 C CA . ASP A 1 107 ? 14.105 -14.585 -0.621 1.00 55.69 107 ASP A CA 1
ATOM 866 C C . ASP A 1 107 ? 12.766 -13.979 -0.156 1.00 55.69 107 ASP A C 1
ATOM 868 O O . ASP A 1 107 ? 11.801 -13.957 -0.926 1.00 55.69 107 ASP A O 1
ATOM 872 N N . PRO A 1 108 ? 12.667 -13.467 1.088 1.00 55.97 108 PRO A N 1
ATOM 873 C CA . PRO A 1 108 ? 11.457 -12.815 1.587 1.00 55.97 108 PRO A CA 1
ATOM 874 C C . PRO A 1 108 ? 11.124 -11.506 0.849 1.00 55.97 108 PRO A C 1
ATOM 876 O O . PRO A 1 108 ? 10.101 -10.882 1.148 1.00 55.97 108 PRO A O 1
ATOM 879 N N . HIS A 1 109 ? 11.955 -11.046 -0.096 1.00 61.59 109 HIS A N 1
ATOM 880 C CA . HIS A 1 109 ? 11.712 -9.813 -0.841 1.00 61.59 109 HIS A CA 1
ATOM 881 C C . HIS A 1 109 ? 10.379 -9.842 -1.630 1.00 61.59 109 HIS A C 1
ATOM 883 O O . HIS A 1 109 ? 10.140 -10.737 -2.440 1.00 61.59 109 HIS A O 1
ATOM 889 N N . PRO A 1 110 ? 9.452 -8.891 -1.377 1.00 68.06 110 PRO A N 1
ATOM 890 C CA . PRO A 1 110 ? 8.202 -8.762 -2.077 1.00 68.06 110 PRO A CA 1
ATOM 891 C C . PRO A 1 110 ? 8.521 -8.405 -3.509 1.00 68.06 110 PRO A C 1
ATOM 893 O O . PRO A 1 110 ? 9.371 -7.565 -3.794 1.00 68.06 110 PRO A O 1
ATOM 896 N N . TYR A 1 111 ? 7.792 -9.049 -4.403 1.00 82.00 111 TYR A N 1
ATOM 897 C CA . TYR A 1 111 ? 7.772 -8.716 -5.810 1.00 82.00 111 TYR A CA 1
ATOM 898 C C . TYR A 1 111 ? 7.609 -7.195 -5.977 1.00 82.00 111 TYR A C 1
ATOM 900 O O . TYR A 1 111 ? 6.859 -6.588 -5.205 1.00 82.00 111 TYR A O 1
ATOM 908 N N . PRO A 1 112 ? 8.252 -6.561 -6.974 1.00 83.31 112 PRO A N 1
ATOM 909 C CA . PRO A 1 112 ? 8.208 -5.107 -7.132 1.00 83.31 112 PRO A CA 1
ATOM 910 C C . PRO A 1 112 ? 6.781 -4.537 -7.141 1.00 83.31 112 PRO A C 1
ATOM 912 O O . PRO A 1 112 ? 6.543 -3.482 -6.562 1.00 83.31 112 PRO A O 1
ATOM 915 N N . VAL A 1 113 ? 5.821 -5.274 -7.715 1.00 86.19 113 VAL A N 1
ATOM 916 C CA . VAL A 1 113 ? 4.390 -4.931 -7.685 1.00 86.19 113 VAL A CA 1
ATOM 917 C C . VAL A 1 113 ? 3.792 -4.947 -6.273 1.00 86.19 113 VAL A C 1
ATOM 919 O O . VAL A 1 113 ? 3.030 -4.055 -5.934 1.00 86.19 113 VAL A O 1
ATOM 922 N N . VAL A 1 114 ? 4.161 -5.895 -5.409 1.00 88.25 114 VAL A N 1
ATOM 923 C CA . VAL A 1 114 ? 3.695 -5.940 -4.011 1.00 88.25 114 VAL A CA 1
ATOM 924 C C . VAL A 1 114 ? 4.244 -4.729 -3.251 1.00 88.25 114 VAL A C 1
ATOM 926 O O . VAL A 1 114 ? 3.481 -4.003 -2.626 1.00 88.25 114 VAL A O 1
ATOM 929 N N . ASN A 1 115 ? 5.539 -4.434 -3.393 1.00 84.69 115 ASN A N 1
ATOM 930 C CA . ASN A 1 115 ? 6.159 -3.268 -2.754 1.00 84.69 115 ASN A CA 1
ATOM 931 C C . ASN A 1 115 ? 5.547 -1.939 -3.240 1.00 84.69 115 ASN A C 1
ATOM 933 O O . ASN A 1 115 ? 5.305 -1.031 -2.448 1.00 84.69 115 ASN A O 1
ATOM 937 N N . ALA A 1 116 ? 5.266 -1.824 -4.541 1.00 86.50 116 ALA A N 1
ATOM 938 C CA . ALA A 1 116 ? 4.568 -0.676 -5.114 1.00 86.50 116 ALA A CA 1
ATOM 939 C C . ALA A 1 116 ? 3.206 -0.434 -4.462 1.00 86.50 116 ALA A C 1
ATOM 941 O O . ALA A 1 116 ? 2.873 0.689 -4.078 1.00 86.50 116 ALA A O 1
ATOM 942 N N . LEU A 1 117 ? 2.427 -1.510 -4.355 1.00 90.31 117 LEU A N 1
ATOM 943 C CA . LEU A 1 117 ? 1.094 -1.481 -3.787 1.00 90.31 117 LEU A CA 1
ATOM 944 C C . LEU A 1 117 ? 1.142 -1.095 -2.309 1.00 90.31 117 LEU A C 1
ATOM 946 O O . LEU A 1 117 ? 0.402 -0.203 -1.913 1.00 90.31 117 LEU A O 1
ATOM 950 N N . GLU A 1 118 ? 2.065 -1.662 -1.527 1.00 86.00 118 GLU A N 1
ATOM 951 C CA . GLU A 1 118 ? 2.281 -1.284 -0.121 1.00 86.00 118 GLU A CA 1
ATOM 952 C C . GLU A 1 118 ? 2.629 0.204 0.039 1.00 86.00 118 GLU A C 1
ATOM 954 O O . GLU A 1 118 ? 2.200 0.849 0.996 1.00 86.00 118 GLU A O 1
ATOM 959 N N . CYS A 1 119 ? 3.357 0.777 -0.925 1.00 83.88 119 CYS A N 1
ATOM 960 C CA . CYS A 1 119 ? 3.682 2.206 -0.960 1.00 83.88 119 CYS A CA 1
ATOM 961 C C . CYS A 1 119 ? 2.511 3.089 -1.432 1.00 83.88 119 CYS A C 1
ATOM 963 O O . CYS A 1 119 ? 2.616 4.317 -1.420 1.00 83.88 119 CYS A O 1
ATOM 965 N N . GLY A 1 120 ? 1.390 2.491 -1.845 1.00 88.56 120 GLY A N 1
ATOM 966 C CA . GLY A 1 120 ? 0.217 3.201 -2.340 1.00 88.56 120 GLY A CA 1
ATOM 967 C C . GLY A 1 120 ? 0.358 3.717 -3.776 1.00 88.56 120 GLY A C 1
ATOM 968 O O . GLY A 1 120 ? -0.388 4.629 -4.145 1.00 88.56 120 GLY A O 1
ATOM 969 N N . GLU A 1 121 ? 1.281 3.161 -4.566 1.00 88.19 121 GLU A N 1
ATOM 970 C CA . GLU A 1 121 ? 1.574 3.561 -5.949 1.00 88.19 121 GLU A CA 1
ATOM 971 C C . GLU A 1 121 ? 0.677 2.826 -6.956 1.00 88.19 121 GLU A C 1
ATOM 973 O O . GLU A 1 121 ? 1.083 1.874 -7.623 1.00 88.19 121 GLU A O 1
ATOM 978 N N . GLU A 1 122 ? -0.565 3.298 -7.083 1.00 89.25 122 GLU A N 1
ATOM 979 C CA . GLU A 1 122 ? -1.583 2.738 -7.988 1.00 89.25 122 GLU A CA 1
ATOM 980 C C . GLU A 1 122 ? -1.105 2.629 -9.446 1.00 89.25 122 GLU A C 1
ATOM 982 O O . GLU A 1 122 ? -1.352 1.622 -10.107 1.00 89.25 122 GLU A O 1
ATOM 987 N N . GLY A 1 123 ? -0.357 3.628 -9.927 1.00 88.50 123 GLY A N 1
ATOM 988 C CA . GLY A 1 123 ? 0.111 3.682 -11.315 1.00 88.50 123 GLY A CA 1
ATOM 989 C C . GLY A 1 123 ? 1.042 2.529 -11.699 1.00 88.50 123 GLY A C 1
ATOM 990 O O . GLY A 1 123 ? 1.032 2.094 -12.848 1.00 88.50 123 GLY A O 1
ATOM 991 N N . VAL A 1 124 ? 1.797 1.971 -10.742 1.00 85.38 124 VAL A N 1
ATOM 992 C CA . VAL A 1 124 ? 2.642 0.787 -10.993 1.00 85.38 124 VAL A CA 1
ATOM 993 C C . VAL A 1 124 ? 1.764 -0.402 -11.331 1.00 85.38 124 VAL A C 1
ATOM 995 O O . VAL A 1 124 ? 2.058 -1.151 -12.257 1.00 85.38 124 VAL A O 1
ATOM 998 N N . PHE A 1 125 ? 0.695 -0.579 -10.558 1.00 88.25 125 PHE A N 1
ATOM 999 C CA . PHE A 1 125 ? -0.229 -1.676 -10.746 1.00 88.25 125 PHE A CA 1
ATOM 1000 C C . PHE A 1 125 ? -0.953 -1.551 -12.081 1.00 88.25 125 PHE A C 1
ATOM 1002 O O . PHE A 1 125 ? -0.956 -2.514 -12.842 1.00 88.25 125 PHE A O 1
ATOM 1009 N N . GLU A 1 126 ? -1.486 -0.366 -12.396 1.00 89.06 126 GLU A N 1
ATOM 1010 C CA . GLU A 1 126 ? -2.125 -0.085 -13.688 1.00 89.06 126 GLU A CA 1
ATOM 1011 C C . GLU A 1 126 ? -1.185 -0.363 -14.864 1.00 89.06 126 GLU A C 1
ATOM 1013 O O . GLU A 1 126 ? -1.586 -0.996 -15.840 1.00 89.06 126 GLU A O 1
ATOM 1018 N N . TRP A 1 127 ? 0.081 0.049 -14.758 1.00 87.00 127 TRP A N 1
ATOM 1019 C CA . TRP A 1 127 ? 1.098 -0.274 -15.754 1.00 87.00 127 TRP A CA 1
ATOM 1020 C C . TRP A 1 127 ? 1.318 -1.793 -15.868 1.00 87.00 127 TRP A C 1
ATOM 1022 O O . TRP A 1 127 ? 1.383 -2.325 -16.976 1.00 87.00 127 TRP A O 1
ATOM 1032 N N . TRP A 1 128 ? 1.368 -2.506 -14.739 1.00 85.50 128 TRP A N 1
ATOM 1033 C CA . TRP A 1 128 ? 1.657 -3.943 -14.681 1.00 85.50 128 TRP A CA 1
ATOM 1034 C C . TRP A 1 128 ? 0.547 -4.798 -15.295 1.00 85.50 128 TRP A C 1
ATOM 1036 O O . TRP A 1 128 ? 0.819 -5.725 -16.062 1.00 85.50 128 TRP A O 1
ATOM 1046 N N . VAL A 1 129 ? -0.708 -4.480 -14.964 1.00 86.00 129 VAL A N 1
ATOM 1047 C CA . VAL A 1 129 ? -1.900 -5.181 -15.470 1.00 86.00 129 VAL A CA 1
ATOM 1048 C C . VAL A 1 129 ? -2.424 -4.602 -16.788 1.00 86.00 129 VAL A C 1
ATOM 1050 O O . VAL A 1 129 ? -3.377 -5.131 -17.365 1.00 86.00 129 VAL A O 1
ATOM 1053 N N . GLY A 1 130 ? -1.805 -3.518 -17.263 1.00 85.00 130 GLY A N 1
ATOM 1054 C CA . GLY A 1 130 ? -2.129 -2.823 -18.501 1.00 85.00 130 GLY A CA 1
ATOM 1055 C C . GLY A 1 130 ? -1.805 -3.631 -19.765 1.00 85.00 130 GLY A C 1
ATOM 1056 O O . GLY A 1 130 ? -1.515 -4.823 -19.699 1.00 85.00 130 GLY A O 1
ATOM 1057 N N . PRO A 1 131 ? -1.838 -3.011 -20.958 1.00 73.12 131 PRO A N 1
ATOM 1058 C CA . PRO A 1 131 ? -1.727 -3.709 -22.246 1.00 73.12 131 PRO A CA 1
ATOM 1059 C C . PRO A 1 131 ? -0.451 -4.542 -22.431 1.00 73.12 131 PRO A C 1
ATOM 1061 O O . PRO A 1 131 ? -0.469 -5.521 -23.172 1.00 73.12 131 PRO A O 1
ATOM 1064 N N . ALA A 1 132 ? 0.640 -4.176 -21.749 1.00 62.69 132 ALA A N 1
ATOM 1065 C CA . ALA A 1 132 ? 1.895 -4.927 -21.755 1.00 62.69 132 ALA A CA 1
ATOM 1066 C C . ALA A 1 132 ? 1.812 -6.264 -20.985 1.00 62.69 132 ALA A C 1
ATOM 1068 O O . ALA A 1 132 ? 2.670 -7.118 -21.191 1.00 62.69 132 ALA A O 1
ATOM 1069 N N . ARG A 1 133 ? 0.786 -6.430 -20.128 1.00 65.62 133 ARG A N 1
ATOM 1070 C CA . ARG A 1 133 ? 0.418 -7.613 -19.330 1.00 65.62 133 ARG A CA 1
ATOM 1071 C C . ARG A 1 133 ? 1.615 -8.448 -18.892 1.00 65.62 133 ARG A C 1
ATOM 1073 O O . ARG A 1 133 ? 1.823 -9.554 -19.394 1.00 65.62 133 ARG A O 1
ATOM 1080 N N . LEU A 1 134 ? 2.359 -7.963 -17.900 1.00 73.69 134 LEU A N 1
ATOM 1081 C CA . LEU A 1 134 ? 3.229 -8.883 -17.179 1.00 73.69 134 LEU A CA 1
ATOM 1082 C C . LEU A 1 134 ? 2.337 -9.866 -16.409 1.00 73.69 134 LEU A C 1
ATOM 1084 O O . LEU A 1 134 ? 1.425 -9.426 -15.700 1.00 73.69 134 LEU A O 1
ATOM 1088 N N . PRO A 1 135 ? 2.549 -11.187 -16.549 1.00 75.44 135 PRO A N 1
ATOM 1089 C CA . PRO A 1 135 ? 1.786 -12.147 -15.775 1.00 75.44 135 PRO A CA 1
ATOM 1090 C C . PRO A 1 135 ? 2.057 -11.878 -14.296 1.00 75.44 135 PRO A C 1
ATOM 1092 O O . PRO A 1 135 ? 3.210 -11.822 -13.868 1.00 75.44 135 PRO A O 1
ATOM 1095 N N . VAL A 1 136 ? 0.995 -11.688 -13.510 1.00 79.94 136 VAL A N 1
ATOM 1096 C CA . VAL A 1 136 ? 1.129 -11.730 -12.053 1.00 79.94 136 VAL A CA 1
ATOM 1097 C C . VAL A 1 136 ? 1.536 -13.162 -11.702 1.00 79.94 136 VAL A C 1
ATOM 1099 O O . VAL A 1 136 ? 0.784 -14.077 -12.063 1.00 79.94 136 VAL A O 1
ATOM 1102 N N . PRO A 1 137 ? 2.677 -13.361 -11.016 1.00 78.25 137 PRO A N 1
ATOM 1103 C CA . PRO A 1 137 ? 3.101 -14.681 -10.568 1.00 78.25 137 PRO A CA 1
ATOM 1104 C C . PRO A 1 137 ? 1.986 -15.409 -9.809 1.00 78.25 137 PRO A C 1
ATOM 1106 O O . PRO A 1 137 ? 1.258 -14.803 -9.017 1.00 78.25 137 PRO A O 1
ATOM 1109 N N . GLU A 1 138 ? 1.844 -16.709 -10.064 1.00 80.62 138 GLU A N 1
ATOM 1110 C CA . GLU A 1 138 ? 0.907 -17.557 -9.327 1.00 80.62 138 GLU A CA 1
ATOM 1111 C C . GLU A 1 138 ? 1.254 -17.578 -7.830 1.00 80.62 138 GLU A C 1
ATOM 1113 O O . GLU A 1 138 ? 2.419 -17.486 -7.442 1.00 80.62 138 GLU A O 1
ATOM 1118 N N . GLY A 1 139 ? 0.233 -17.667 -6.973 1.00 84.94 139 GLY A N 1
ATOM 1119 C CA . GLY A 1 139 ? 0.414 -17.704 -5.518 1.00 84.94 139 GLY A CA 1
ATOM 1120 C C . GLY A 1 139 ? 0.642 -16.341 -4.855 1.00 84.94 139 GLY A C 1
ATOM 1121 O O . GLY A 1 139 ? 0.889 -16.286 -3.652 1.00 84.94 139 GLY A O 1
ATOM 1122 N N . LEU A 1 140 ? 0.538 -15.235 -5.602 1.00 86.94 140 LEU A N 1
ATOM 1123 C CA . LEU A 1 140 ? 0.646 -13.881 -5.049 1.00 86.94 140 LEU A CA 1
ATOM 1124 C C . LEU A 1 140 ? -0.677 -13.211 -4.702 1.00 86.94 140 LEU A C 1
ATOM 1126 O O . LEU A 1 140 ? -0.638 -12.106 -4.169 1.00 86.94 140 LEU A O 1
ATOM 1130 N N . ASP A 1 141 ? -1.823 -13.838 -4.963 1.00 89.62 141 ASP A N 1
ATOM 1131 C CA . ASP A 1 141 ? -3.125 -13.186 -4.794 1.00 89.62 141 ASP A CA 1
ATOM 1132 C C . ASP A 1 141 ? -3.310 -12.633 -3.371 1.00 89.62 141 ASP A C 1
ATOM 1134 O O . ASP A 1 141 ? -3.594 -11.448 -3.211 1.00 89.62 141 ASP A O 1
ATOM 1138 N N . ASP A 1 142 ? -3.021 -13.433 -2.339 1.00 89.19 142 ASP A N 1
ATOM 1139 C CA . ASP A 1 142 ? -3.135 -12.994 -0.941 1.00 89.19 142 ASP A CA 1
ATOM 1140 C C . ASP A 1 142 ? -2.182 -11.816 -0.638 1.00 89.19 142 ASP A C 1
ATOM 1142 O O . ASP A 1 142 ? -2.595 -10.821 -0.045 1.00 89.19 142 ASP A O 1
ATOM 1146 N N . ARG A 1 143 ? -0.933 -11.857 -1.131 1.00 88.81 143 ARG A N 1
ATOM 1147 C CA . ARG A 1 143 ? 0.056 -10.778 -0.923 1.00 88.81 143 ARG A CA 1
ATOM 1148 C C . ARG A 1 143 ? -0.313 -9.492 -1.656 1.00 88.81 143 ARG A C 1
ATOM 1150 O O . ARG A 1 143 ? -0.039 -8.410 -1.150 1.00 88.81 143 ARG A O 1
ATOM 1157 N N . ILE A 1 144 ? -0.905 -9.592 -2.844 1.00 91.06 144 ILE A N 1
ATOM 1158 C CA . ILE A 1 144 ? -1.374 -8.432 -3.607 1.00 91.06 144 ILE A CA 1
ATOM 1159 C C . ILE A 1 144 ? -2.555 -7.775 -2.895 1.00 91.06 144 ILE A C 1
ATOM 1161 O O . ILE A 1 144 ? -2.581 -6.551 -2.784 1.00 91.06 144 ILE A O 1
ATOM 1165 N N . LEU A 1 145 ? -3.503 -8.564 -2.382 1.00 93.50 145 LEU A N 1
ATOM 1166 C CA . LEU A 1 145 ? -4.643 -8.048 -1.623 1.00 93.50 145 LEU A CA 1
ATOM 1167 C C . LEU A 1 145 ? -4.199 -7.403 -0.304 1.00 93.50 145 LEU A C 1
ATOM 1169 O O . LEU A 1 145 ? -4.678 -6.317 0.037 1.00 93.50 145 LEU A O 1
ATOM 1173 N N . ASP A 1 146 ? -3.250 -8.022 0.399 1.00 92.06 146 ASP A N 1
ATOM 1174 C CA . ASP A 1 146 ? -2.635 -7.473 1.610 1.00 92.06 146 ASP A CA 1
ATOM 1175 C C . ASP A 1 146 ? -1.928 -6.143 1.313 1.00 92.06 146 ASP A C 1
ATOM 1177 O O . ASP A 1 146 ? -2.165 -5.144 1.994 1.00 92.06 146 ASP A O 1
ATOM 1181 N N . ALA A 1 147 ? -1.124 -6.098 0.249 1.00 90.56 147 ALA A N 1
ATOM 1182 C CA . ALA A 1 147 ? -0.391 -4.910 -0.175 1.00 90.56 147 ALA A CA 1
ATOM 1183 C C . ALA A 1 147 ? -1.304 -3.778 -0.658 1.00 90.56 147 ALA A C 1
ATOM 1185 O O . ALA A 1 147 ? -1.112 -2.623 -0.287 1.00 90.56 147 ALA A O 1
ATOM 1186 N N . ALA A 1 148 ? -2.330 -4.089 -1.451 1.00 93.62 148 ALA A N 1
ATOM 1187 C CA . ALA A 1 148 ? -3.326 -3.114 -1.882 1.00 93.62 148 ALA A CA 1
ATOM 1188 C C . ALA A 1 148 ? -4.107 -2.549 -0.687 1.00 93.62 148 ALA A C 1
ATOM 1190 O O . ALA A 1 148 ? -4.413 -1.353 -0.645 1.00 93.62 148 ALA A O 1
ATOM 1191 N N . SER A 1 149 ? -4.384 -3.396 0.308 1.00 93.44 149 SER A N 1
ATOM 1192 C CA . SER A 1 149 ? -5.037 -2.970 1.542 1.00 93.44 149 SER A CA 1
ATOM 1193 C C . SER A 1 149 ? -4.130 -2.054 2.360 1.00 93.44 149 SER A C 1
ATOM 1195 O O . SER A 1 149 ? -4.548 -0.958 2.731 1.00 93.44 149 SER A O 1
ATOM 1197 N N . ALA A 1 150 ? -2.866 -2.446 2.551 1.00 89.81 150 ALA A N 1
ATOM 1198 C CA . ALA A 1 150 ? -1.840 -1.619 3.181 1.00 89.81 150 ALA A CA 1
ATOM 1199 C C . ALA A 1 150 ? -1.695 -0.254 2.511 1.00 89.81 150 ALA A C 1
ATOM 1201 O O . ALA A 1 150 ? -1.609 0.754 3.209 1.00 89.81 150 ALA A O 1
ATOM 1202 N N . GLY A 1 151 ? -1.700 -0.251 1.176 1.00 90.69 151 GLY A N 1
ATOM 1203 C CA . GLY A 1 151 ? -1.557 0.905 0.304 1.00 90.69 151 GLY A CA 1
ATOM 1204 C C . GLY A 1 151 ? -2.756 1.844 0.262 1.00 90.69 151 GLY A C 1
ATOM 1205 O O . GLY A 1 151 ? -2.659 2.919 -0.330 1.00 90.69 151 GLY A O 1
ATOM 1206 N N . GLY A 1 152 ? -3.903 1.471 0.836 1.00 93.00 152 GLY A N 1
ATOM 1207 C CA . GLY A 1 152 ? -5.119 2.265 0.687 1.00 93.00 152 GLY A CA 1
ATOM 1208 C C . GLY A 1 152 ? -5.557 2.362 -0.783 1.00 93.00 152 GLY A C 1
ATOM 1209 O O . GLY A 1 152 ? -5.763 3.471 -1.284 1.00 93.00 152 GLY A O 1
ATOM 1210 N N . LEU A 1 153 ? -5.578 1.230 -1.502 1.00 95.12 153 LEU A N 1
ATOM 1211 C CA . LEU A 1 153 ? -5.796 1.130 -2.953 1.00 95.12 153 LEU A CA 1
ATOM 1212 C C . LEU A 1 153 ? -7.093 0.368 -3.303 1.00 95.12 153 LEU A C 1
ATOM 1214 O O . LEU A 1 153 ? -7.038 -0.754 -3.815 1.00 95.12 153 LEU A O 1
ATOM 1218 N N . PRO A 1 154 ? -8.285 0.958 -3.087 1.00 96.00 154 PRO A N 1
ATOM 1219 C CA . PRO A 1 154 ? -9.558 0.270 -3.327 1.00 96.00 154 PRO A CA 1
ATOM 1220 C C . PRO A 1 154 ? -9.781 -0.101 -4.801 1.00 96.00 154 PRO A C 1
ATOM 1222 O O . PRO A 1 154 ? -10.433 -1.100 -5.088 1.00 96.00 154 PRO A O 1
ATOM 1225 N N . LYS A 1 155 ? -9.209 0.654 -5.748 1.00 95.38 155 LYS A N 1
ATOM 1226 C CA . LYS A 1 155 ? -9.295 0.335 -7.181 1.00 95.38 155 LYS A CA 1
ATOM 1227 C C . LYS A 1 155 ? -8.518 -0.923 -7.561 1.00 95.38 155 LYS A C 1
ATOM 1229 O O . LYS A 1 155 ? -8.956 -1.667 -8.431 1.00 95.38 155 LYS A O 1
ATOM 1234 N N . VAL A 1 156 ? -7.390 -1.183 -6.899 1.00 94.56 156 VAL A N 1
ATOM 1235 C CA . VAL A 1 156 ? -6.625 -2.421 -7.107 1.00 94.56 156 VAL A CA 1
ATOM 1236 C C . VAL A 1 156 ? -7.438 -3.613 -6.613 1.00 94.56 156 VAL A C 1
ATOM 1238 O O . VAL A 1 156 ? -7.535 -4.614 -7.317 1.00 94.56 156 VAL A O 1
ATOM 1241 N N . LEU A 1 157 ? -8.088 -3.481 -5.451 1.00 95.50 157 LEU A N 1
ATOM 1242 C CA . LEU A 1 157 ? -9.001 -4.498 -4.922 1.00 95.50 157 LEU A CA 1
ATOM 1243 C C . LEU A 1 157 ? -10.194 -4.736 -5.862 1.00 95.50 157 LEU A C 1
ATOM 1245 O O . LEU A 1 157 ? -10.531 -5.882 -6.150 1.00 95.50 157 LEU A O 1
ATOM 1249 N N . GLU A 1 158 ? -10.796 -3.667 -6.391 1.00 95.56 158 GLU A N 1
ATOM 1250 C CA . GLU A 1 158 ? -11.892 -3.739 -7.366 1.00 95.56 158 GLU A CA 1
ATOM 1251 C C . GLU A 1 158 ? -11.464 -4.434 -8.663 1.00 95.56 158 GLU A C 1
ATOM 1253 O O . GLU A 1 158 ? -12.155 -5.341 -9.132 1.00 95.56 158 GLU A O 1
ATOM 1258 N N . TRP A 1 159 ? -10.294 -4.083 -9.204 1.00 94.44 159 TRP A N 1
ATOM 1259 C CA . TRP A 1 159 ? -9.728 -4.768 -10.363 1.00 94.44 159 TRP A CA 1
ATOM 1260 C C . TRP A 1 159 ? -9.499 -6.252 -10.069 1.00 94.44 159 TRP A C 1
ATOM 1262 O O . TRP A 1 159 ? -9.861 -7.101 -10.884 1.00 94.44 159 TRP A O 1
ATOM 1272 N N . TRP A 1 160 ? -8.940 -6.585 -8.902 1.00 93.69 160 TRP A N 1
ATOM 1273 C CA . TRP A 1 160 ? -8.657 -7.972 -8.535 1.00 93.69 160 TRP A CA 1
ATOM 1274 C C . TRP A 1 160 ? -9.935 -8.800 -8.433 1.00 93.69 160 TRP A C 1
ATOM 1276 O O . TRP A 1 160 ? -10.030 -9.868 -9.039 1.00 93.69 160 TRP A O 1
ATOM 1286 N N . ALA A 1 161 ? -10.950 -8.268 -7.748 1.00 93.38 161 ALA A N 1
ATOM 1287 C CA . ALA A 1 161 ? -12.265 -8.885 -7.630 1.00 93.38 161 ALA A CA 1
ATOM 1288 C C . ALA A 1 161 ? -12.891 -9.161 -9.004 1.00 93.38 161 ALA A C 1
ATOM 1290 O O . ALA A 1 161 ? -13.395 -10.257 -9.237 1.00 93.38 161 ALA A O 1
ATOM 1291 N N . ALA A 1 162 ? -12.818 -8.193 -9.922 1.00 93.19 162 ALA A N 1
ATOM 1292 C CA . ALA A 1 162 ? -13.420 -8.301 -11.246 1.00 93.19 162 ALA A CA 1
ATOM 1293 C C . ALA A 1 162 ? -12.696 -9.290 -12.176 1.00 93.19 162 ALA A C 1
ATOM 1295 O O . ALA A 1 162 ? -13.340 -9.932 -13.002 1.00 93.19 162 ALA A O 1
ATOM 1296 N N . ASN A 1 163 ? -11.369 -9.408 -12.066 1.00 90.75 163 ASN A N 1
ATOM 1297 C CA . ASN A 1 163 ? -10.562 -10.169 -13.028 1.00 90.75 163 ASN A CA 1
ATOM 1298 C C . ASN A 1 163 ? -10.146 -11.556 -12.529 1.00 90.75 163 ASN A C 1
ATOM 1300 O O . ASN A 1 163 ? -9.921 -12.452 -13.340 1.00 90.75 163 ASN A O 1
ATOM 1304 N N . ARG A 1 164 ? -10.007 -11.736 -11.213 1.00 90.19 164 ARG A N 1
ATOM 1305 C CA . ARG A 1 164 ? -9.543 -12.992 -10.600 1.00 90.19 164 ARG A CA 1
ATOM 1306 C C . ARG A 1 164 ? -10.511 -13.571 -9.577 1.00 90.19 164 ARG A C 1
ATOM 1308 O O . ARG A 1 164 ? -10.386 -14.740 -9.222 1.00 90.19 164 ARG A O 1
ATOM 1315 N N . GLY A 1 165 ? -11.491 -12.782 -9.141 1.00 89.44 165 GLY A N 1
ATOM 1316 C CA . GLY A 1 165 ? -12.343 -13.131 -8.014 1.00 89.44 165 GLY A CA 1
ATOM 1317 C C . GLY A 1 165 ? -11.590 -13.042 -6.688 1.00 89.44 165 GLY A C 1
ATOM 1318 O O . GLY A 1 165 ? -10.363 -13.101 -6.620 1.00 89.44 165 GLY A O 1
ATOM 1319 N N . ILE A 1 166 ? -12.344 -12.890 -5.604 1.00 86.69 166 ILE A N 1
ATOM 1320 C CA . ILE A 1 166 ? -11.815 -12.925 -4.241 1.00 86.69 166 ILE A CA 1
ATOM 1321 C C . ILE A 1 166 ? -12.682 -13.905 -3.466 1.00 86.69 166 ILE A C 1
ATOM 1323 O O . ILE A 1 166 ? -13.838 -13.629 -3.164 1.00 86.69 166 ILE A O 1
ATOM 1327 N N . THR A 1 167 ? -12.136 -15.083 -3.178 1.00 81.06 167 THR A N 1
ATOM 1328 C CA . THR A 1 167 ? -12.818 -16.100 -2.360 1.00 81.06 167 THR A CA 1
ATOM 1329 C C . THR A 1 167 ? -12.336 -16.080 -0.914 1.00 81.06 167 THR A C 1
ATOM 1331 O O . THR A 1 167 ? -13.012 -16.576 -0.013 1.00 81.06 167 THR A O 1
ATOM 1334 N N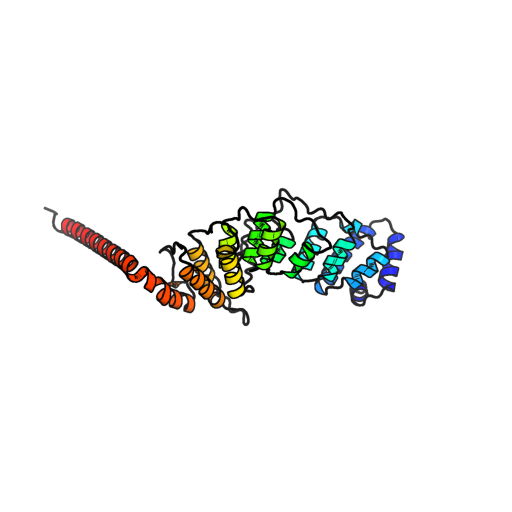 . ARG A 1 168 ? -11.160 -15.495 -0.678 1.00 82.69 168 ARG A N 1
ATOM 1335 C CA . ARG A 1 168 ? -10.534 -15.349 0.629 1.00 82.69 168 ARG A CA 1
ATOM 1336 C C . ARG A 1 168 ? -9.551 -14.187 0.609 1.00 82.69 168 ARG A C 1
ATOM 1338 O O . ARG A 1 168 ? -9.111 -13.753 -0.449 1.00 82.69 168 ARG A O 1
ATOM 1345 N N . TYR A 1 169 ? -9.208 -13.736 1.801 1.00 84.31 169 TYR A N 1
ATOM 1346 C CA . TYR A 1 169 ? -8.099 -12.835 2.045 1.00 84.31 169 TYR A CA 1
ATOM 1347 C C . TYR A 1 169 ? -7.517 -13.158 3.425 1.00 84.31 169 TYR A C 1
ATOM 1349 O O . TYR A 1 169 ? -8.154 -13.854 4.236 1.00 84.31 169 TYR A O 1
ATOM 1357 N N . SER A 1 170 ? -6.295 -12.705 3.681 1.00 84.38 170 SER A N 1
ATOM 1358 C CA . SER A 1 170 ? -5.637 -12.946 4.959 1.00 84.38 170 SER A CA 1
ATOM 1359 C C . SER A 1 170 ? -6.218 -12.026 6.046 1.00 84.38 170 SER A C 1
ATOM 1361 O O . SER A 1 170 ? -6.628 -10.904 5.77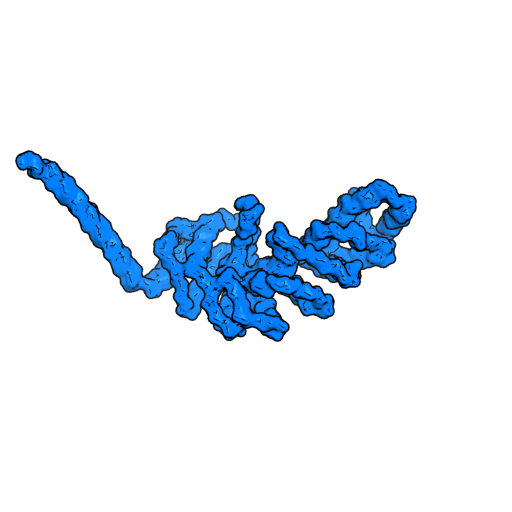6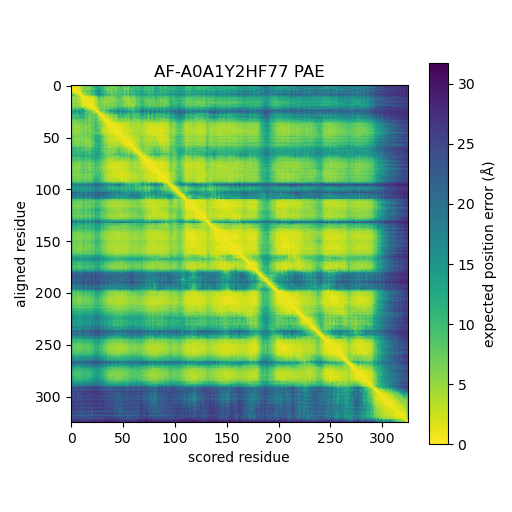 1.00 84.38 170 SER A O 1
ATOM 1363 N N . VAL A 1 171 ? -6.201 -12.441 7.316 1.00 83.69 171 VAL A N 1
ATOM 1364 C CA . VAL A 1 171 ? -6.534 -11.528 8.438 1.00 83.69 171 VAL A CA 1
ATOM 1365 C C . VAL A 1 171 ? -5.664 -10.260 8.397 1.00 83.69 171 VAL A C 1
ATOM 1367 O O . VAL A 1 171 ? -6.096 -9.186 8.814 1.00 83.69 171 VAL A O 1
ATOM 1370 N N . VAL A 1 172 ? -4.463 -10.383 7.824 1.00 84.00 172 VAL A N 1
ATOM 1371 C CA . VAL A 1 172 ? -3.476 -9.318 7.696 1.00 84.00 172 VAL A CA 1
ATOM 1372 C C . VAL A 1 172 ? -3.982 -8.193 6.788 1.00 84.00 172 VAL A C 1
ATOM 1374 O O . VAL A 1 172 ? -3.698 -7.043 7.092 1.00 84.00 172 VAL A O 1
ATOM 1377 N N . ALA A 1 173 ? -4.798 -8.443 5.757 1.00 87.25 173 ALA A N 1
ATOM 1378 C CA . ALA A 1 173 ? -5.262 -7.370 4.866 1.00 87.25 173 ALA A CA 1
ATOM 1379 C C . ALA A 1 173 ? -6.067 -6.280 5.599 1.00 87.25 173 ALA A C 1
ATOM 1381 O O . ALA A 1 173 ? -5.832 -5.092 5.390 1.00 87.25 173 ALA A O 1
ATOM 1382 N N . MET A 1 174 ? -6.995 -6.663 6.485 1.00 87.62 174 MET A N 1
ATOM 1383 C CA . MET A 1 174 ? -7.816 -5.704 7.248 1.00 87.62 174 MET A CA 1
ATOM 1384 C C . MET A 1 174 ? -7.013 -4.970 8.315 1.00 87.62 174 MET A C 1
ATOM 1386 O O . MET A 1 174 ? -7.209 -3.773 8.555 1.00 87.62 174 MET A O 1
ATOM 1390 N N . ASP A 1 175 ? -6.086 -5.691 8.931 1.00 84.69 175 ASP A N 1
ATOM 1391 C CA . ASP A 1 175 ? -5.132 -5.129 9.867 1.00 84.69 175 ASP A CA 1
ATOM 1392 C C . ASP A 1 175 ? -4.292 -4.055 9.142 1.00 84.69 175 ASP A C 1
ATOM 1394 O O . ASP A 1 175 ? -4.288 -2.883 9.526 1.00 84.69 175 ASP A O 1
ATOM 1398 N N . LEU A 1 176 ? -3.709 -4.401 7.992 1.00 84.81 176 LEU A N 1
ATOM 1399 C CA . LEU A 1 176 ? -2.932 -3.492 7.151 1.00 84.81 176 LEU A CA 1
ATOM 1400 C C . LEU A 1 176 ? -3.757 -2.329 6.582 1.00 84.81 176 LEU A C 1
ATOM 1402 O O . LEU A 1 176 ? -3.249 -1.211 6.532 1.00 84.81 176 LEU A O 1
ATOM 1406 N N . ALA A 1 177 ? -5.025 -2.524 6.219 1.00 86.19 177 ALA A N 1
ATOM 1407 C CA . ALA A 1 177 ? -5.910 -1.422 5.833 1.00 86.19 177 ALA A CA 1
ATOM 1408 C C . ALA A 1 177 ? -6.034 -0.378 6.954 1.00 86.19 177 ALA A C 1
ATOM 1410 O O . ALA A 1 177 ? -6.023 0.832 6.711 1.00 86.19 177 ALA A O 1
ATOM 1411 N N . SER A 1 178 ? -6.086 -0.847 8.201 1.00 83.50 178 SER A N 1
ATOM 1412 C CA . SER A 1 178 ? -6.334 -0.009 9.371 1.00 83.50 178 SER A CA 1
ATOM 1413 C C . SER A 1 178 ? -5.116 0.816 9.793 1.00 83.50 178 SER A C 1
ATOM 1415 O O . SER A 1 178 ? -5.244 2.014 10.035 1.00 83.50 178 SER A O 1
ATOM 1417 N N . PHE A 1 179 ? -3.922 0.219 9.874 1.00 76.44 179 PHE A N 1
ATOM 1418 C CA . PHE A 1 179 ? -2.718 0.919 10.367 1.00 76.44 179 PHE A CA 1
ATOM 1419 C C . PHE A 1 179 ? -1.559 0.984 9.367 1.00 76.44 179 PHE A C 1
ATOM 1421 O O . PHE A 1 179 ? -0.586 1.713 9.577 1.00 76.44 179 PHE A O 1
ATOM 1428 N N . GLY A 1 180 ? -1.694 0.310 8.227 1.00 72.00 180 GLY A N 1
ATOM 1429 C CA . GLY A 1 180 ? -0.669 0.205 7.196 1.00 72.00 180 GLY A CA 1
ATOM 1430 C C . GLY A 1 180 ? 0.300 -0.896 7.570 1.00 72.00 180 GLY A C 1
ATOM 1431 O O . GLY A 1 180 ? 0.133 -1.576 8.576 1.00 72.00 180 GLY A O 1
ATOM 1432 N N . THR A 1 181 ? 1.353 -1.060 6.789 1.00 58.47 181 THR A N 1
ATOM 1433 C CA . THR A 1 181 ? 2.445 -1.957 7.155 1.00 58.47 181 THR A CA 1
ATOM 1434 C C . THR A 1 181 ? 3.399 -1.263 8.135 1.00 58.47 181 THR A C 1
ATOM 1436 O O . THR A 1 181 ? 4.097 -0.321 7.751 1.00 58.47 181 THR A O 1
ATOM 1439 N N . PRO A 1 182 ? 3.550 -1.725 9.387 1.00 54.50 182 PRO A N 1
ATOM 1440 C CA . PRO A 1 182 ? 4.834 -1.715 10.046 1.00 54.50 182 PRO A CA 1
ATOM 1441 C C . PRO A 1 182 ? 5.557 -2.878 9.393 1.00 54.50 182 PRO A C 1
ATOM 1443 O O . PRO A 1 182 ? 5.304 -4.027 9.751 1.00 54.50 182 PRO A O 1
ATOM 1446 N N . ILE A 1 183 ? 6.361 -2.620 8.363 1.00 49.53 183 ILE A N 1
ATOM 1447 C CA . ILE A 1 183 ? 7.023 -3.722 7.675 1.00 49.53 183 ILE A CA 1
ATOM 1448 C C . ILE A 1 183 ? 8.078 -4.308 8.629 1.00 49.53 183 ILE A C 1
ATOM 1450 O O . ILE A 1 183 ? 9.237 -3.903 8.640 1.00 49.53 183 ILE A O 1
ATOM 1454 N N . ARG A 1 184 ? 7.658 -5.232 9.498 1.00 47.19 184 ARG A N 1
ATOM 1455 C CA . ARG A 1 184 ? 8.527 -6.158 10.211 1.00 47.19 184 ARG A CA 1
ATOM 1456 C C . ARG A 1 184 ? 8.828 -7.272 9.234 1.00 47.19 184 ARG A C 1
ATOM 1458 O O . ARG A 1 184 ? 8.184 -8.314 9.210 1.00 47.19 184 ARG A O 1
ATOM 1465 N N . TRP A 1 185 ? 9.829 -7.019 8.416 1.00 50.69 185 TRP A N 1
ATOM 1466 C CA . TRP A 1 185 ? 10.577 -8.089 7.799 1.00 50.69 185 TRP A CA 1
ATOM 1467 C C . TRP A 1 185 ? 11.254 -8.842 8.935 1.00 50.69 185 TRP A C 1
ATOM 1469 O O . TRP A 1 185 ? 12.155 -8.289 9.563 1.00 50.69 185 TRP A O 1
ATOM 1479 N N . ALA A 1 186 ? 10.763 -10.040 9.250 1.00 42.53 186 ALA A N 1
ATOM 1480 C CA . ALA A 1 186 ? 11.204 -10.824 10.405 1.00 42.53 186 ALA A CA 1
ATOM 1481 C C . ALA A 1 186 ? 12.733 -11.039 10.457 1.00 42.53 186 ALA A C 1
ATOM 1483 O O . ALA A 1 186 ? 13.267 -11.259 11.539 1.00 42.53 186 ALA A O 1
ATOM 1484 N N . ASP A 1 187 ? 13.428 -10.858 9.328 1.00 45.56 187 ASP A N 1
ATOM 1485 C CA . ASP A 1 187 ? 14.869 -11.080 9.184 1.00 45.56 187 ASP A CA 1
ATOM 1486 C C . ASP A 1 187 ? 15.709 -9.805 8.982 1.00 45.56 187 ASP A C 1
ATOM 1488 O O . ASP A 1 187 ? 16.898 -9.899 8.672 1.00 45.56 187 ASP A O 1
ATOM 1492 N N . ARG A 1 188 ? 15.144 -8.593 9.126 1.00 47.56 188 ARG A N 1
ATOM 1493 C CA . ARG A 1 188 ? 15.948 -7.355 9.064 1.00 47.56 188 ARG A CA 1
ATOM 1494 C C . ARG A 1 188 ? 16.253 -6.810 10.461 1.00 47.56 188 ARG A C 1
ATOM 1496 O O . ARG A 1 188 ? 15.375 -6.835 11.323 1.00 47.56 188 ARG A O 1
ATOM 1503 N N . PRO A 1 189 ? 17.476 -6.286 10.693 1.00 48.12 189 PRO A N 1
ATOM 1504 C CA . PRO A 1 189 ? 17.821 -5.656 11.961 1.00 48.12 189 PRO A CA 1
ATOM 1505 C C . PRO A 1 189 ? 16.816 -4.548 12.287 1.00 48.12 189 PRO A C 1
ATOM 1507 O O . PRO A 1 189 ? 16.307 -3.875 11.389 1.00 48.12 189 PRO A O 1
ATOM 1510 N N . GLU A 1 190 ? 16.553 -4.362 13.581 1.00 47.12 190 GLU A N 1
ATOM 1511 C CA . GLU A 1 190 ? 15.503 -3.522 14.184 1.00 47.12 190 GLU A CA 1
ATOM 1512 C C . GLU A 1 190 ? 15.510 -2.030 13.767 1.00 47.12 190 GLU A C 1
ATOM 1514 O O . GLU A 1 190 ? 14.736 -1.237 14.292 1.00 47.12 190 GLU A O 1
ATOM 1519 N N . SER A 1 191 ? 16.362 -1.609 12.832 1.00 41.53 191 SER A N 1
ATOM 1520 C CA . SER A 1 191 ? 16.589 -0.221 12.431 1.00 41.53 191 SER A CA 1
ATOM 1521 C C . SER A 1 191 ? 15.908 0.215 11.125 1.00 41.53 191 SER A C 1
ATOM 1523 O O . SER A 1 191 ? 15.973 1.397 10.799 1.00 41.53 191 SER A O 1
ATOM 1525 N N . PHE A 1 192 ? 15.232 -0.670 10.380 1.00 42.66 192 PHE A N 1
ATOM 1526 C CA . PHE A 1 192 ? 14.659 -0.333 9.062 1.00 42.66 192 PHE A CA 1
ATOM 1527 C C . PHE A 1 192 ? 13.120 -0.369 9.031 1.00 42.66 192 PHE A C 1
ATOM 1529 O O . PHE A 1 192 ? 12.503 -1.027 8.197 1.00 42.66 192 PHE A O 1
ATOM 1536 N N . TYR A 1 193 ? 12.479 0.364 9.945 1.00 47.72 193 TYR A N 1
ATOM 1537 C CA . TYR A 1 193 ? 11.038 0.615 9.879 1.00 47.72 193 TYR A CA 1
ATOM 1538 C C . TYR A 1 193 ? 10.749 1.694 8.825 1.00 47.72 193 TYR A C 1
ATOM 1540 O O . TYR A 1 193 ? 10.722 2.885 9.137 1.00 47.72 193 TYR A O 1
ATOM 1548 N N . PHE A 1 194 ? 10.490 1.294 7.578 1.00 47.97 194 PHE A N 1
ATOM 1549 C CA . PHE A 1 194 ? 9.773 2.163 6.640 1.00 47.97 194 PHE A CA 1
ATOM 1550 C C . PHE A 1 194 ? 8.295 2.133 7.018 1.00 47.97 194 PHE A C 1
ATOM 1552 O O . PHE A 1 194 ? 7.489 1.402 6.450 1.00 47.97 194 PHE A O 1
ATOM 1559 N N . TRP A 1 195 ? 7.947 2.898 8.050 1.00 51.94 195 TRP A N 1
ATOM 1560 C CA . TRP A 1 195 ? 6.562 3.296 8.220 1.00 51.94 195 TRP A CA 1
ATOM 1561 C C . TRP A 1 195 ? 6.257 4.276 7.086 1.00 51.94 195 TRP A C 1
ATOM 1563 O O . TRP A 1 195 ? 7.008 5.236 6.889 1.00 51.94 195 TRP A O 1
ATOM 1573 N N . TYR A 1 196 ? 5.184 4.029 6.336 1.00 57.72 196 TYR A N 1
ATOM 1574 C CA . TYR A 1 196 ? 4.655 4.955 5.336 1.00 57.72 196 TYR A CA 1
ATOM 1575 C C . TYR A 1 196 ? 3.463 5.727 5.941 1.00 57.72 196 TYR A C 1
ATOM 1577 O O . TYR A 1 196 ? 2.309 5.398 5.663 1.00 57.72 196 TYR A O 1
ATOM 1585 N N . PRO A 1 197 ? 3.699 6.788 6.750 1.00 53.50 197 PRO A N 1
ATOM 1586 C CA . PRO A 1 197 ? 2.660 7.740 7.161 1.00 53.50 197 PRO A CA 1
ATOM 1587 C C . PRO A 1 197 ? 1.961 8.438 5.994 1.00 53.50 197 PRO A C 1
ATOM 1589 O O . PRO A 1 197 ? 1.066 9.244 6.214 1.00 53.50 197 PRO A O 1
ATOM 1592 N N . SER A 1 198 ? 2.420 8.226 4.760 1.00 63.72 198 SER A N 1
ATOM 1593 C CA . SER A 1 198 ? 1.955 8.943 3.578 1.00 63.72 198 SER A CA 1
ATOM 1594 C C . SER A 1 198 ? 0.532 8.581 3.163 1.00 63.72 198 SER A C 1
ATOM 1596 O O . SER A 1 198 ? -0.061 9.318 2.380 1.00 63.72 198 SER A O 1
ATOM 1598 N N . ILE A 1 199 ? -0.029 7.478 3.662 1.00 77.81 199 ILE A N 1
ATOM 1599 C CA . ILE A 1 199 ? -1.399 7.088 3.325 1.00 77.81 199 ILE A CA 1
ATOM 1600 C C . ILE A 1 199 ? -2.359 7.815 4.262 1.00 77.81 199 ILE A C 1
ATOM 1602 O O . ILE A 1 199 ? -2.370 7.572 5.473 1.00 77.81 199 ILE A O 1
ATOM 1606 N N . SER A 1 200 ? -3.164 8.703 3.676 1.00 85.88 200 SER A N 1
ATOM 1607 C CA . SER A 1 200 ? -4.185 9.472 4.383 1.00 85.88 200 SER A CA 1
ATOM 1608 C C . SER A 1 200 ? -5.235 8.568 5.030 1.00 85.88 200 SER A C 1
ATOM 1610 O O . SER A 1 200 ? -5.473 7.440 4.589 1.00 85.88 200 SER A O 1
ATOM 1612 N N . ALA A 1 201 ? -5.905 9.089 6.060 1.00 88.50 201 ALA A N 1
ATOM 1613 C CA . ALA A 1 201 ? -7.020 8.400 6.701 1.00 88.50 201 ALA A CA 1
ATOM 1614 C C . ALA A 1 201 ? -8.112 8.020 5.685 1.00 88.50 201 ALA A C 1
ATOM 1616 O O . ALA A 1 201 ? -8.604 6.897 5.704 1.00 88.50 201 ALA A O 1
ATOM 1617 N N . ASP A 1 202 ? -8.409 8.915 4.739 1.00 91.56 202 ASP A N 1
ATOM 1618 C CA . ASP A 1 202 ? -9.434 8.708 3.713 1.00 91.56 202 ASP A CA 1
ATOM 1619 C C . ASP A 1 202 ? -9.148 7.491 2.832 1.00 91.56 202 ASP A C 1
ATOM 1621 O O . ASP A 1 202 ? -10.047 6.704 2.552 1.00 91.56 202 ASP A O 1
ATOM 1625 N N . ARG A 1 203 ? -7.888 7.282 2.426 1.00 91.81 203 ARG A N 1
ATOM 1626 C CA . ARG A 1 203 ? -7.508 6.110 1.620 1.00 91.81 203 ARG A CA 1
ATOM 1627 C C . ARG A 1 203 ? -7.657 4.804 2.396 1.00 91.81 203 ARG A C 1
ATOM 1629 O O . ARG A 1 203 ? -8.047 3.791 1.822 1.00 91.81 203 ARG A O 1
ATOM 1636 N N . ARG A 1 204 ? -7.367 4.829 3.699 1.00 91.50 204 ARG A N 1
ATOM 1637 C CA . ARG A 1 204 ? -7.547 3.678 4.598 1.00 91.50 204 ARG A CA 1
ATOM 1638 C C . ARG A 1 204 ? -9.020 3.354 4.773 1.00 91.50 204 ARG A C 1
ATOM 1640 O O . ARG A 1 204 ? -9.427 2.217 4.562 1.00 91.50 204 ARG A O 1
ATOM 1647 N N . ILE A 1 205 ? -9.817 4.374 5.085 1.00 94.62 205 ILE A N 1
ATOM 1648 C CA . ILE A 1 205 ? -11.272 4.269 5.208 1.00 94.62 205 ILE A CA 1
ATOM 1649 C C . ILE A 1 205 ? -11.877 3.751 3.903 1.00 94.62 205 ILE A C 1
ATOM 1651 O O . ILE A 1 205 ? -12.679 2.830 3.947 1.00 94.62 205 ILE A O 1
ATOM 1655 N N . ALA A 1 206 ? -11.428 4.236 2.743 1.00 95.75 206 ALA A N 1
ATOM 1656 C CA . ALA A 1 206 ? -11.915 3.762 1.451 1.00 95.75 206 ALA A CA 1
ATOM 1657 C C . ALA A 1 206 ? -11.664 2.260 1.231 1.00 95.75 206 ALA A C 1
ATOM 1659 O O . ALA A 1 206 ? -12.521 1.569 0.681 1.00 95.75 206 ALA A O 1
ATOM 1660 N N . VAL A 1 207 ? -10.519 1.731 1.674 1.00 95.31 207 VAL A N 1
ATOM 1661 C CA . VAL A 1 207 ? -10.249 0.284 1.643 1.00 95.31 207 VAL A CA 1
ATOM 1662 C C . VAL A 1 207 ? -11.118 -0.473 2.645 1.00 95.31 207 VAL A C 1
ATOM 1664 O O . VAL A 1 207 ? -11.652 -1.526 2.305 1.00 95.31 207 VAL A O 1
ATOM 1667 N N . LEU A 1 208 ? -11.289 0.045 3.861 1.00 94.56 208 LEU A N 1
ATOM 1668 C CA . LEU A 1 208 ? -12.146 -0.576 4.875 1.00 94.56 208 LEU A CA 1
ATOM 1669 C C . LEU A 1 208 ? -13.612 -0.632 4.419 1.00 94.56 208 LEU A C 1
ATOM 1671 O O . LEU A 1 208 ? -14.261 -1.673 4.531 1.00 94.56 208 LEU A O 1
ATOM 1675 N N . ASP A 1 209 ? -14.114 0.450 3.827 1.00 96.06 209 ASP A N 1
ATOM 1676 C CA . ASP A 1 209 ? -15.433 0.511 3.201 1.00 96.06 209 ASP A CA 1
ATOM 1677 C C . ASP A 1 209 ? -15.541 -0.449 2.021 1.00 96.06 209 ASP A C 1
ATOM 1679 O O . ASP A 1 209 ? -16.572 -1.102 1.853 1.00 96.06 209 ASP A O 1
ATOM 1683 N N . TRP A 1 210 ? -14.489 -0.573 1.212 1.00 96.88 210 TRP A N 1
ATOM 1684 C CA . TRP A 1 210 ? -14.461 -1.540 0.123 1.00 96.88 210 TRP A CA 1
ATOM 1685 C C . TRP A 1 210 ? -14.587 -2.971 0.659 1.00 96.88 210 TRP A C 1
ATOM 1687 O O . TRP A 1 210 ? -15.457 -3.721 0.209 1.00 96.88 210 TRP A O 1
ATOM 1697 N N . TRP A 1 211 ? -13.800 -3.336 1.676 1.00 95.12 211 TRP A N 1
ATOM 1698 C CA . TRP A 1 211 ? -13.882 -4.659 2.293 1.00 95.12 211 TRP A CA 1
ATOM 1699 C C . TRP A 1 211 ? -15.264 -4.918 2.887 1.00 95.12 211 TRP A C 1
ATOM 1701 O O . TRP A 1 211 ? -15.846 -5.972 2.644 1.00 95.12 211 TRP A O 1
ATOM 1711 N N . ARG A 1 212 ? -15.826 -3.947 3.611 1.00 94.12 212 ARG A N 1
ATOM 1712 C CA . ARG A 1 212 ? -17.135 -4.077 4.258 1.00 94.12 212 ARG A CA 1
ATOM 1713 C C . ARG A 1 212 ? -18.287 -4.200 3.265 1.00 94.12 212 ARG A C 1
ATOM 1715 O O . ARG A 1 212 ? -19.200 -4.987 3.496 1.00 94.12 212 ARG A O 1
ATOM 1722 N N . ASN A 1 213 ? -18.268 -3.402 2.200 1.00 95.31 213 ASN A N 1
ATOM 1723 C CA . ASN A 1 213 ? -19.448 -3.188 1.364 1.00 95.31 213 ASN A CA 1
ATOM 1724 C C . ASN A 1 213 ? -19.370 -3.886 0.001 1.00 95.31 213 ASN A C 1
ATOM 1726 O O . ASN A 1 213 ? -20.410 -4.202 -0.570 1.00 95.31 213 ASN A O 1
ATOM 1730 N N . LYS A 1 214 ? -18.165 -4.099 -0.545 1.00 95.75 214 LYS A N 1
ATOM 1731 C CA . LYS A 1 214 ? -17.972 -4.575 -1.926 1.00 95.75 214 LYS A CA 1
ATOM 1732 C C . LYS A 1 214 ? -17.324 -5.951 -2.038 1.00 95.75 214 LYS A C 1
ATOM 1734 O O . LYS A 1 214 ? -17.558 -6.629 -3.031 1.00 95.75 214 LYS A O 1
ATOM 1739 N N . SER A 1 215 ? -16.525 -6.371 -1.059 1.00 93.25 215 SER A N 1
ATOM 1740 C CA . SER A 1 215 ? -15.724 -7.597 -1.191 1.00 93.25 215 SER A CA 1
ATOM 1741 C C . SER A 1 215 ? -16.547 -8.886 -1.313 1.00 93.25 215 SER A C 1
ATOM 1743 O O . SER A 1 215 ? -16.059 -9.873 -1.857 1.00 93.25 215 SER A O 1
ATOM 1745 N N . GLY A 1 216 ? -17.778 -8.897 -0.787 1.00 92.56 216 GLY A N 1
ATOM 1746 C CA . GLY A 1 216 ? -18.638 -10.084 -0.748 1.00 92.56 216 GLY A CA 1
ATOM 1747 C C . GLY A 1 216 ? -18.150 -11.189 0.198 1.00 92.56 216 GLY A C 1
ATOM 1748 O O . GLY A 1 216 ? -18.784 -12.239 0.276 1.00 92.56 216 GLY A O 1
ATOM 1749 N N . VAL A 1 217 ? -17.056 -10.965 0.934 1.00 91.00 217 VAL A N 1
ATOM 1750 C CA . VAL A 1 217 ? -16.475 -11.929 1.874 1.00 91.00 217 VAL A CA 1
ATOM 1751 C C . VAL A 1 217 ? -16.657 -11.466 3.325 1.00 91.00 217 VAL A C 1
ATOM 1753 O O . VAL A 1 217 ? -16.616 -10.266 3.600 1.00 91.00 217 VAL A O 1
ATOM 1756 N N . PRO A 1 218 ? -16.853 -12.390 4.288 1.00 90.31 218 PRO A N 1
ATOM 1757 C CA . PRO A 1 218 ? -16.950 -12.027 5.699 1.00 90.31 218 PRO A CA 1
ATOM 1758 C C . PRO A 1 218 ? -15.678 -11.341 6.202 1.00 90.31 218 PRO A C 1
ATOM 1760 O O . PRO A 1 218 ? -14.570 -11.833 5.967 1.00 90.31 218 PRO A O 1
ATOM 1763 N N . LEU A 1 219 ? -15.846 -10.246 6.948 1.00 89.44 219 LEU A N 1
ATOM 1764 C CA . LEU A 1 219 ? -14.723 -9.520 7.526 1.00 89.44 219 LEU A CA 1
ATOM 1765 C C . LEU A 1 219 ? -14.021 -10.348 8.611 1.00 89.44 219 LEU A C 1
ATOM 1767 O O . LEU A 1 219 ? -14.617 -10.729 9.616 1.00 89.44 219 LEU A O 1
ATOM 1771 N N . LYS A 1 220 ? -12.728 -10.579 8.411 1.00 86.88 220 LYS A N 1
ATOM 1772 C CA . LYS A 1 220 ? -11.755 -11.111 9.362 1.00 86.88 220 LYS A CA 1
ATOM 1773 C C . LYS A 1 220 ? -10.746 -10.018 9.715 1.00 86.88 220 LYS A C 1
ATOM 1775 O O . LYS A 1 220 ? -10.217 -9.368 8.817 1.00 86.88 220 LYS A O 1
ATOM 1780 N N . TYR A 1 221 ? -10.479 -9.842 11.001 1.00 84.31 221 TYR A N 1
ATOM 1781 C CA . TYR A 1 221 ? -9.496 -8.903 11.548 1.00 84.31 221 TYR A CA 1
ATOM 1782 C C . TYR A 1 221 ? -8.976 -9.454 12.878 1.00 84.31 221 TYR A C 1
ATOM 1784 O O . TYR A 1 221 ? -9.641 -10.289 13.503 1.00 84.31 221 TYR A O 1
ATOM 1792 N N . SER A 1 222 ? -7.782 -9.042 13.304 1.00 82.25 222 SER A N 1
ATOM 1793 C CA . SER A 1 222 ? -7.243 -9.519 14.577 1.00 82.25 222 SER A CA 1
ATOM 1794 C C . SER A 1 222 ? -7.930 -8.838 15.763 1.00 82.25 222 SER A C 1
ATOM 1796 O O . SER A 1 222 ? -8.238 -7.646 15.745 1.00 82.25 222 SER A O 1
ATOM 1798 N N . SER A 1 223 ? -8.142 -9.584 16.850 1.00 72.75 223 SER A N 1
ATOM 1799 C CA . SER A 1 223 ? -8.629 -9.010 18.114 1.00 72.75 223 SER A CA 1
ATOM 1800 C C . SER A 1 223 ? -7.638 -8.004 18.712 1.00 72.75 223 SER A C 1
ATOM 1802 O O . SER A 1 223 ? -8.031 -7.130 19.473 1.00 72.75 223 SER A O 1
ATOM 1804 N N . ASP A 1 224 ? -6.356 -8.111 18.352 1.00 72.88 224 ASP A N 1
ATOM 1805 C CA . ASP A 1 224 ? -5.270 -7.260 18.850 1.00 72.88 224 ASP A CA 1
ATOM 1806 C C . ASP A 1 224 ? -5.021 -6.014 17.990 1.00 72.88 224 ASP A C 1
ATOM 1808 O O . ASP A 1 224 ? -4.096 -5.240 18.266 1.00 72.88 224 ASP A O 1
ATOM 1812 N N . LEU A 1 225 ? -5.858 -5.785 16.974 1.00 71.75 225 LEU A N 1
ATOM 1813 C CA . LEU A 1 225 ? -5.758 -4.654 16.058 1.00 71.75 225 LEU A CA 1
ATOM 1814 C C . LEU A 1 225 ? -5.674 -3.319 16.808 1.00 71.75 225 LEU A C 1
ATOM 1816 O O . LEU A 1 225 ? -4.768 -2.516 16.580 1.00 71.75 225 LEU A O 1
ATOM 1820 N N . ALA A 1 226 ? -6.575 -3.125 17.772 1.00 66.00 226 ALA A N 1
ATOM 1821 C CA . ALA A 1 226 ? -6.625 -1.934 18.605 1.00 66.00 226 ALA A CA 1
ATOM 1822 C C . ALA A 1 226 ? -5.327 -1.718 19.397 1.00 66.00 226 ALA A C 1
ATOM 1824 O O . ALA A 1 226 ? -4.760 -0.628 19.384 1.00 66.00 226 ALA A O 1
ATOM 1825 N N . LEU A 1 227 ? -4.827 -2.756 20.075 1.00 66.12 227 LEU A N 1
ATOM 1826 C CA . LEU A 1 227 ? -3.612 -2.652 20.882 1.00 66.12 227 LEU A CA 1
ATOM 1827 C C . LEU A 1 227 ? -2.402 -2.299 20.006 1.00 66.12 227 LEU A C 1
ATOM 1829 O O . LEU A 1 227 ? -1.637 -1.397 20.349 1.00 66.12 227 LEU A O 1
ATOM 1833 N N . THR A 1 228 ? -2.291 -2.946 18.844 1.00 68.81 228 THR A N 1
ATOM 1834 C CA . THR A 1 228 ? -1.240 -2.678 17.855 1.00 68.81 228 THR A CA 1
ATOM 1835 C C . THR A 1 228 ? -1.289 -1.227 17.372 1.00 68.81 228 THR A C 1
ATOM 1837 O O . THR A 1 228 ? -0.260 -0.552 17.351 1.00 68.81 228 THR A O 1
ATOM 1840 N N . MET A 1 229 ? -2.482 -0.714 17.055 1.00 69.75 229 MET A N 1
ATOM 1841 C CA . MET A 1 229 ? -2.700 0.680 16.655 1.00 69.75 229 MET A CA 1
ATOM 1842 C C . MET A 1 229 ? -2.203 1.666 17.719 1.00 69.75 229 MET A C 1
ATOM 1844 O O . MET A 1 229 ? -1.480 2.613 17.410 1.00 69.75 229 MET A O 1
ATOM 1848 N N . PHE A 1 230 ? -2.534 1.415 18.984 1.00 70.00 230 PHE A N 1
ATOM 1849 C CA . PHE A 1 230 ? -2.187 2.291 20.096 1.00 70.00 230 PHE A CA 1
ATOM 1850 C C . PHE A 1 230 ? -0.703 2.243 20.480 1.00 70.00 230 PHE A C 1
ATOM 1852 O O . PHE A 1 230 ? -0.092 3.290 20.698 1.00 70.00 230 PHE A O 1
ATOM 1859 N N . GLU A 1 231 ? -0.088 1.062 20.554 1.00 70.25 231 GLU A N 1
ATOM 1860 C CA . GLU A 1 231 ? 1.323 0.922 20.944 1.00 70.25 231 GLU A CA 1
ATOM 1861 C C . GLU A 1 231 ? 2.286 1.617 19.976 1.00 70.25 231 GLU A C 1
ATOM 1863 O O . GLU A 1 231 ? 3.309 2.164 20.401 1.00 70.25 231 GLU A O 1
ATOM 1868 N N . GLN A 1 232 ? 1.955 1.635 18.684 1.00 65.75 232 GLN A N 1
ATOM 1869 C CA . GLN A 1 232 ? 2.781 2.280 17.663 1.00 65.75 232 GLN A CA 1
ATOM 1870 C C . GLN A 1 232 ? 2.792 3.808 17.813 1.00 65.75 232 GLN A C 1
ATOM 1872 O O . GLN A 1 232 ? 3.846 4.428 17.666 1.00 65.75 232 GLN A O 1
ATOM 1877 N N . THR A 1 233 ? 1.674 4.424 18.218 1.00 65.25 233 THR A N 1
ATOM 1878 C CA . THR A 1 233 ? 1.622 5.881 18.467 1.00 65.25 233 THR A CA 1
ATOM 1879 C C . THR A 1 233 ? 2.553 6.338 19.583 1.00 65.25 233 THR A C 1
ATOM 1881 O O . THR A 1 233 ? 3.161 7.400 19.479 1.00 65.25 233 THR A O 1
ATOM 1884 N N . GLY A 1 234 ? 2.732 5.517 20.624 1.00 62.19 234 GLY A N 1
ATOM 1885 C CA . GLY A 1 234 ? 3.611 5.849 21.747 1.00 62.19 234 GLY A CA 1
ATOM 1886 C C . GLY A 1 234 ? 5.098 5.834 21.380 1.00 62.19 234 GLY A C 1
ATOM 1887 O O . GLY A 1 234 ? 5.903 6.499 22.033 1.00 62.19 234 GLY A O 1
ATOM 1888 N N . LYS A 1 235 ? 5.471 5.088 20.330 1.00 63.72 235 LYS A N 1
ATOM 1889 C CA . LYS A 1 235 ? 6.852 4.982 19.829 1.00 63.72 235 LYS A CA 1
ATOM 1890 C C . LYS A 1 235 ? 7.195 6.079 18.820 1.00 63.72 235 LYS A C 1
ATOM 1892 O O . LYS A 1 235 ? 8.343 6.508 18.752 1.00 63.72 235 LYS A O 1
ATOM 1897 N N . LEU A 1 236 ? 6.209 6.570 18.072 1.00 58.28 236 LEU A N 1
ATOM 1898 C CA . LEU A 1 236 ? 6.386 7.546 16.996 1.00 58.28 236 LEU A CA 1
ATOM 1899 C C . LEU A 1 236 ? 6.394 8.991 17.528 1.00 58.28 236 LEU A C 1
ATOM 1901 O O . LEU A 1 236 ? 5.636 9.850 17.088 1.00 58.28 236 LEU A O 1
ATOM 1905 N N . ARG A 1 237 ? 7.296 9.296 18.469 1.00 54.09 237 ARG A N 1
ATOM 1906 C CA . ARG A 1 237 ? 7.624 10.681 18.852 1.00 54.09 237 ARG A CA 1
ATOM 1907 C C . ARG A 1 237 ? 8.585 11.301 17.834 1.00 54.09 237 ARG A C 1
ATOM 1909 O O . ARG A 1 237 ? 9.700 11.676 18.181 1.00 54.09 237 ARG A O 1
ATOM 1916 N N . THR A 1 238 ? 8.199 11.408 16.568 1.00 50.88 238 THR A N 1
ATOM 1917 C CA . THR A 1 238 ? 9.042 12.085 15.572 1.00 50.88 238 THR A CA 1
ATOM 1918 C C . THR A 1 238 ? 8.307 13.274 14.983 1.00 50.88 238 THR A C 1
ATOM 1920 O O . THR A 1 238 ? 7.466 13.126 14.101 1.00 50.88 238 THR A O 1
ATOM 1923 N N . ARG A 1 239 ? 8.666 14.471 15.469 1.00 48.06 239 ARG A N 1
ATOM 1924 C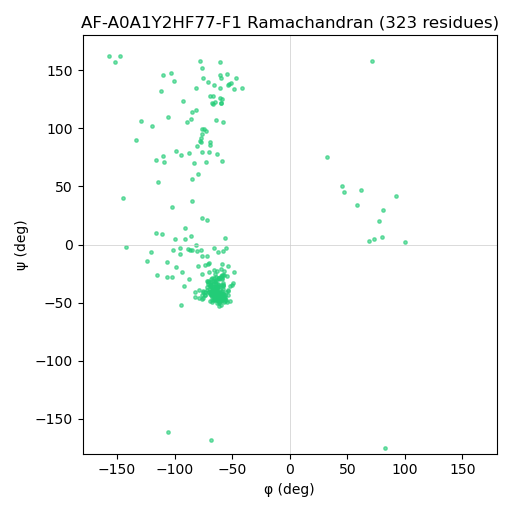 CA . ARG A 1 239 ? 8.411 15.756 14.805 1.00 48.06 239 ARG A CA 1
ATOM 1925 C C . ARG A 1 239 ? 9.179 15.781 13.478 1.00 48.06 239 ARG A C 1
ATOM 1927 O O . ARG A 1 239 ? 10.242 16.384 13.388 1.00 48.06 239 ARG A O 1
ATOM 1934 N N . VAL A 1 240 ? 8.673 15.108 12.453 1.00 55.31 240 VAL A N 1
ATOM 1935 C CA . VAL A 1 240 ? 9.052 15.431 11.076 1.00 55.31 240 VAL A CA 1
ATOM 1936 C C . VAL A 1 240 ? 8.057 16.487 10.620 1.00 55.31 240 VAL A C 1
ATOM 1938 O O . VAL A 1 240 ? 6.880 16.196 10.422 1.00 55.31 240 VAL A O 1
ATOM 1941 N N . THR A 1 241 ? 8.505 17.737 10.542 1.00 55.06 241 THR A N 1
ATOM 1942 C CA . THR A 1 241 ? 7.675 18.867 10.110 1.00 55.06 241 THR A CA 1
ATOM 1943 C C . THR A 1 241 ? 7.139 18.615 8.700 1.00 55.06 241 THR A C 1
ATOM 1945 O O . THR A 1 241 ? 7.923 18.358 7.789 1.00 55.06 241 THR A O 1
ATOM 1948 N N . GLY A 1 242 ? 5.814 18.687 8.525 1.00 62.81 242 GLY A N 1
ATOM 1949 C CA . GLY A 1 242 ? 5.142 18.587 7.222 1.00 62.81 242 GLY A CA 1
ATOM 1950 C C . GLY A 1 242 ? 4.522 17.228 6.866 1.00 62.81 242 GLY A C 1
ATOM 1951 O O . GLY A 1 242 ? 3.972 17.106 5.776 1.00 62.81 242 GLY A O 1
ATOM 1952 N N . LYS A 1 243 ? 4.572 16.215 7.744 1.00 65.94 243 LYS A N 1
ATOM 1953 C CA . LYS A 1 243 ? 3.803 14.966 7.575 1.00 65.94 243 LYS A CA 1
ATOM 1954 C C . LYS A 1 243 ? 2.576 14.958 8.497 1.00 65.94 243 LYS A C 1
ATOM 1956 O O . LYS A 1 243 ? 2.687 15.513 9.592 1.00 65.94 243 LYS A O 1
ATOM 1961 N N . PRO A 1 244 ? 1.452 14.331 8.089 1.00 63.16 244 PRO A N 1
ATOM 1962 C CA . PRO A 1 244 ? 0.298 14.168 8.965 1.00 63.16 244 PRO A CA 1
ATOM 1963 C C . PRO A 1 244 ? 0.726 13.530 10.282 1.00 63.16 244 PRO A C 1
ATOM 1965 O O . PRO A 1 244 ? 1.541 12.597 10.290 1.00 63.16 244 PRO A O 1
ATOM 1968 N N . SER A 1 245 ? 0.192 14.031 11.393 1.00 77.12 245 SER A N 1
ATOM 1969 C CA . SER A 1 245 ? 0.393 13.368 12.678 1.00 77.12 245 SER A CA 1
ATOM 1970 C C . SER A 1 245 ? -0.177 11.954 12.588 1.00 77.12 245 SER A C 1
ATOM 1972 O O . 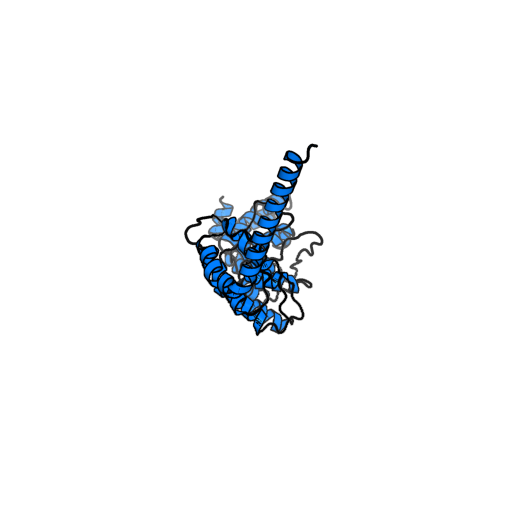SER A 1 245 ? -1.230 11.735 11.989 1.00 77.12 245 SER A O 1
ATOM 1974 N N . VAL A 1 246 ? 0.479 10.980 13.227 1.00 78.38 246 VAL A N 1
ATOM 1975 C CA . VAL A 1 246 ? -0.048 9.606 13.335 1.00 78.38 246 VAL A CA 1
ATOM 1976 C C . VAL A 1 246 ? -1.493 9.638 13.838 1.00 78.38 246 VAL A C 1
ATOM 1978 O O . VAL A 1 246 ? -2.325 8.856 13.395 1.00 78.38 246 VAL A O 1
ATOM 1981 N N . VAL A 1 247 ? -1.802 10.588 14.723 1.00 82.62 247 VAL A N 1
ATOM 1982 C CA . VAL A 1 247 ? -3.130 10.776 15.303 1.00 82.62 247 VAL A CA 1
ATOM 1983 C C . VAL A 1 247 ? -4.167 11.249 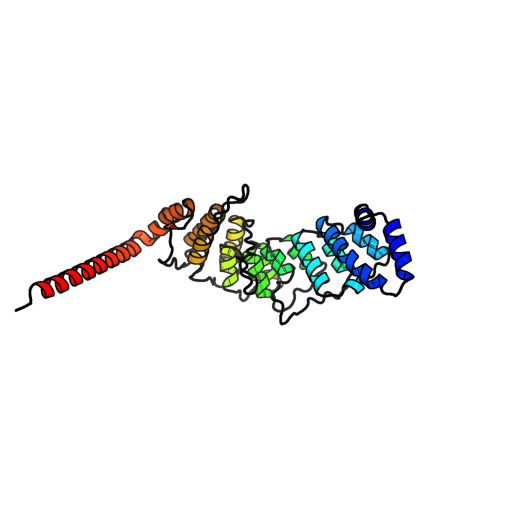14.286 1.00 82.62 247 VAL A C 1
ATOM 1985 O O . VAL A 1 247 ? -5.294 10.762 14.322 1.00 82.62 247 VAL A O 1
ATOM 1988 N N . GLU A 1 248 ? -3.796 12.135 13.357 1.00 84.56 248 GLU A N 1
ATOM 1989 C CA . GLU A 1 248 ? -4.694 12.625 12.298 1.00 84.56 248 GLU A CA 1
ATOM 1990 C C . GLU A 1 248 ? -5.124 11.494 11.363 1.00 84.56 248 GLU A C 1
ATOM 1992 O O . GLU A 1 248 ? -6.241 11.499 10.855 1.00 84.56 248 GLU A O 1
ATOM 1997 N N . VAL A 1 249 ? -4.256 10.498 11.166 1.00 84.94 249 VAL A N 1
ATOM 1998 C CA . VAL A 1 249 ? -4.584 9.296 10.395 1.00 84.94 249 VAL A CA 1
ATOM 1999 C C . VAL A 1 249 ? -5.345 8.281 11.245 1.00 84.94 249 VAL A C 1
ATOM 2001 O O . VAL A 1 249 ? -6.296 7.662 10.772 1.00 84.94 249 VAL A O 1
ATOM 2004 N N . LEU A 1 250 ? -4.942 8.101 12.503 1.00 86.38 250 LEU A N 1
ATOM 2005 C CA . LEU A 1 250 ? -5.444 7.022 13.342 1.00 86.38 250 LEU A CA 1
ATOM 2006 C C . LEU A 1 250 ? -6.856 7.276 13.877 1.00 86.38 250 LEU A C 1
ATOM 2008 O O . LEU A 1 250 ? -7.675 6.360 13.858 1.00 86.38 250 LEU A O 1
ATOM 2012 N N . ILE A 1 251 ? -7.154 8.493 14.345 1.00 89.81 251 ILE A N 1
ATOM 2013 C CA . ILE A 1 251 ? -8.465 8.818 14.928 1.00 89.81 251 ILE A CA 1
ATOM 2014 C C . ILE A 1 251 ? -9.610 8.532 13.945 1.00 89.81 251 ILE A C 1
ATOM 2016 O O . ILE A 1 251 ? -10.540 7.832 14.345 1.00 89.81 251 ILE A O 1
ATOM 2020 N N . PRO A 1 252 ? -9.577 8.987 12.675 1.00 92.75 252 PRO A N 1
ATOM 2021 C CA . PRO A 1 252 ? -10.663 8.699 11.741 1.00 92.75 252 PRO A CA 1
ATOM 2022 C C . PRO A 1 252 ? -10.845 7.201 11.477 1.00 92.75 252 PRO A C 1
ATOM 2024 O O . PRO A 1 252 ? -11.975 6.732 11.376 1.00 92.75 252 PRO A O 1
ATOM 2027 N N . VAL A 1 253 ? -9.758 6.424 11.427 1.00 90.88 253 VAL A N 1
ATOM 2028 C CA . VAL A 1 253 ? -9.844 4.967 11.255 1.00 90.88 253 VAL A CA 1
ATOM 2029 C C . VAL A 1 253 ? -10.461 4.303 12.489 1.00 90.88 253 VAL A C 1
ATOM 2031 O O . VAL A 1 253 ? -11.335 3.449 12.360 1.00 90.88 253 VAL A O 1
ATOM 2034 N N . LEU A 1 254 ? -10.063 4.703 13.699 1.00 88.94 254 LEU A N 1
ATOM 2035 C CA . LEU A 1 254 ? -10.671 4.191 14.931 1.00 88.94 254 LEU A CA 1
ATOM 2036 C C . LEU A 1 254 ? -12.153 4.577 15.035 1.00 88.94 254 LEU A C 1
ATOM 2038 O O . LEU A 1 254 ? -12.976 3.767 15.461 1.00 88.94 254 LEU A O 1
ATOM 2042 N N . GLN A 1 255 ? -12.502 5.788 14.601 1.00 91.44 255 GLN A N 1
ATOM 2043 C CA . GLN A 1 255 ? -13.881 6.250 14.505 1.00 91.44 255 GLN A CA 1
ATOM 2044 C C . GLN A 1 255 ? -14.687 5.399 13.516 1.00 91.44 255 GLN A C 1
ATOM 2046 O O . GLN A 1 255 ? -15.812 5.011 13.831 1.00 91.44 255 GLN A O 1
ATOM 2051 N N . TRP A 1 256 ? -14.106 5.055 12.361 1.00 93.81 256 TRP A N 1
ATOM 2052 C CA . TRP A 1 256 ? -14.717 4.138 11.399 1.00 93.81 256 TRP A CA 1
ATOM 2053 C C . TRP A 1 256 ? -14.998 2.775 12.038 1.00 93.81 256 TRP A C 1
ATOM 2055 O O . TRP A 1 256 ? -16.122 2.279 11.963 1.00 93.81 256 TRP A O 1
ATOM 2065 N N . TRP A 1 257 ? -14.022 2.203 12.753 1.00 90.38 257 TRP A N 1
ATOM 2066 C CA . TRP A 1 257 ? -14.205 0.935 13.465 1.00 90.38 257 TRP A CA 1
ATOM 2067 C C . TRP A 1 257 ? -15.334 1.016 14.493 1.00 90.38 257 TRP A C 1
ATOM 2069 O O . TRP A 1 257 ? -16.187 0.132 14.536 1.00 90.38 257 TRP A O 1
ATOM 2079 N N . LEU A 1 258 ? -15.400 2.101 15.264 1.00 88.44 258 LEU A N 1
ATOM 2080 C CA . LEU A 1 258 ? -16.454 2.329 16.249 1.00 88.44 258 LEU A CA 1
ATOM 2081 C C . LEU A 1 258 ? -17.852 2.384 15.615 1.00 88.44 258 LEU A C 1
ATOM 2083 O O . LEU A 1 258 ? -18.802 1.806 16.138 1.00 88.44 258 LEU A O 1
ATOM 2087 N N . GLN A 1 259 ? -17.968 3.058 14.470 1.00 91.31 259 GLN A N 1
ATOM 2088 C CA . GLN A 1 259 ? -19.222 3.227 13.731 1.00 91.31 259 GLN A CA 1
ATOM 2089 C C . GLN A 1 259 ? -19.596 2.003 12.890 1.00 91.31 259 GLN A C 1
ATOM 2091 O O . GLN A 1 259 ? -20.755 1.839 12.509 1.00 91.31 259 GLN A O 1
ATOM 2096 N N . SER A 1 260 ? -18.636 1.123 12.601 1.00 89.50 260 SER A N 1
ATOM 2097 C CA . SER A 1 260 ? -18.871 -0.082 11.806 1.00 89.50 260 SER A CA 1
ATOM 2098 C C . SER A 1 260 ? -19.799 -1.089 12.495 1.00 89.50 260 SER A C 1
ATOM 2100 O O . SER A 1 260 ? -20.405 -1.921 11.819 1.00 89.50 260 SER A O 1
ATOM 2102 N N . GLY A 1 261 ? -19.921 -1.017 13.826 1.00 87.75 261 GLY A N 1
ATOM 2103 C CA . GLY A 1 261 ? -20.628 -2.011 14.634 1.00 87.75 261 GLY A CA 1
ATOM 2104 C C . GLY A 1 261 ? -19.874 -3.339 14.772 1.00 87.75 261 GLY A C 1
ATOM 2105 O O . GLY A 1 261 ? -20.405 -4.279 15.362 1.00 87.75 261 GLY A O 1
ATOM 2106 N N . LEU A 1 262 ? -18.648 -3.432 14.245 1.00 84.81 262 LEU A N 1
ATOM 2107 C CA . LEU A 1 262 ? -17.792 -4.604 14.388 1.00 84.81 262 LEU A CA 1
ATOM 2108 C C . LEU A 1 262 ? -17.294 -4.718 15.833 1.00 84.81 262 LEU A C 1
ATOM 2110 O O . LEU A 1 262 ? -16.949 -3.727 16.482 1.00 84.81 262 LEU A O 1
ATOM 2114 N N . GLN A 1 263 ? -17.253 -5.946 16.350 1.00 81.50 263 GLN A N 1
ATOM 2115 C CA . GLN A 1 263 ? -16.740 -6.201 17.692 1.00 81.50 263 GLN A CA 1
ATOM 2116 C C . GLN A 1 263 ? -15.218 -6.091 17.688 1.00 81.50 263 GLN A C 1
ATOM 2118 O O . GLN A 1 263 ? -14.522 -7.027 17.301 1.00 81.50 263 GLN A O 1
ATOM 2123 N N . VAL A 1 264 ? -14.695 -4.948 18.115 1.00 74.31 264 VAL A N 1
ATOM 2124 C CA . VAL A 1 264 ? -13.262 -4.773 18.357 1.00 74.31 264 VAL A CA 1
ATOM 2125 C C . VAL A 1 264 ? -12.981 -5.089 19.825 1.00 74.31 264 VAL A C 1
ATOM 2127 O O . VAL A 1 264 ? -13.589 -4.496 20.724 1.00 74.31 264 VAL A O 1
ATOM 2130 N N . ASP A 1 265 ? -12.077 -6.040 20.082 1.00 74.00 265 ASP A N 1
ATOM 2131 C CA . ASP A 1 265 ? -11.590 -6.306 21.437 1.00 74.00 265 ASP A CA 1
ATOM 2132 C C . ASP A 1 265 ? 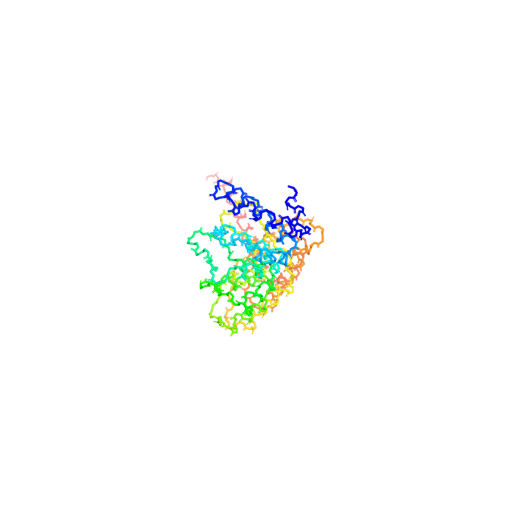-10.578 -5.232 21.832 1.00 74.00 265 ASP A C 1
ATOM 2134 O O . ASP A 1 265 ? -9.367 -5.309 21.639 1.00 74.00 265 ASP A O 1
ATOM 2138 N N . TRP A 1 266 ? -11.122 -4.170 22.391 1.00 71.69 266 TRP A N 1
ATOM 2139 C CA . TRP A 1 266 ? -10.377 -3.104 23.024 1.00 71.69 266 TRP A CA 1
ATOM 2140 C C . TRP A 1 266 ? -9.808 -3.589 24.364 1.00 71.69 266 TRP A C 1
ATOM 2142 O O . TRP A 1 266 ? -10.296 -3.199 25.433 1.00 71.69 266 TRP A O 1
ATOM 2152 N N . LYS A 1 267 ? -8.808 -4.477 24.315 1.00 66.44 267 LYS A N 1
ATOM 2153 C CA . LYS A 1 267 ? -8.196 -5.063 25.511 1.00 66.44 267 LYS A CA 1
ATOM 2154 C C . LYS A 1 267 ? -7.836 -3.980 26.529 1.00 66.44 267 LYS A C 1
ATOM 2156 O O . LYS A 1 267 ? -7.190 -2.978 26.219 1.00 66.44 267 LYS A O 1
ATOM 2161 N N . THR A 1 268 ? -8.180 -4.237 27.789 1.00 55.72 268 THR A N 1
ATOM 2162 C CA . THR A 1 268 ? -7.935 -3.371 28.959 1.00 55.72 268 THR A CA 1
ATOM 2163 C C . THR A 1 268 ? -6.457 -3.113 29.261 1.00 55.72 268 THR A C 1
ATOM 2165 O O . THR A 1 268 ? -6.142 -2.321 30.143 1.00 55.72 268 THR A O 1
ATOM 2168 N N . ASN A 1 269 ? -5.556 -3.786 28.544 1.00 59.94 269 ASN A N 1
ATOM 2169 C CA . ASN A 1 269 ? -4.107 -3.718 28.725 1.00 59.94 269 ASN A CA 1
ATOM 2170 C C . ASN A 1 269 ? -3.479 -2.541 27.971 1.00 59.94 269 ASN A C 1
ATOM 2172 O O . ASN A 1 269 ? -2.273 -2.314 28.085 1.00 59.94 269 ASN A O 1
ATOM 2176 N N . ALA A 1 270 ? -4.290 -1.809 27.200 1.00 65.19 270 ALA A N 1
ATOM 2177 C CA . ALA A 1 270 ? -3.965 -0.471 26.747 1.00 65.19 270 ALA A CA 1
ATOM 2178 C C . ALA A 1 270 ? -3.322 0.322 27.896 1.00 65.19 270 ALA A C 1
ATOM 2180 O O . ALA A 1 270 ? -3.798 0.286 29.030 1.00 65.19 270 ALA A O 1
ATOM 2181 N N . ARG A 1 271 ? -2.230 1.026 27.592 1.00 73.06 271 ARG A N 1
ATOM 2182 C CA . ARG A 1 271 ? -1.531 1.941 28.504 1.00 73.06 271 ARG A CA 1
ATOM 2183 C C . ARG A 1 271 ? -1.742 3.377 28.017 1.00 73.06 271 ARG A C 1
ATOM 2185 O O . ARG A 1 271 ? -0.827 3.916 27.380 1.00 73.06 271 ARG A O 1
ATOM 2192 N N . PRO A 1 272 ? -2.933 3.986 28.226 1.00 74.38 272 PRO A N 1
ATOM 2193 C CA . PRO A 1 272 ? -3.280 5.286 27.656 1.00 74.38 272 PRO A CA 1
ATOM 2194 C C . PRO A 1 272 ? -2.303 6.386 28.045 1.00 74.38 272 PRO A C 1
ATOM 2196 O O . PRO A 1 272 ? -2.094 7.329 27.287 1.00 74.38 272 PRO A O 1
ATOM 2199 N N . GLU A 1 273 ? -1.638 6.239 29.191 1.00 79.75 273 GLU A N 1
ATOM 2200 C CA . GLU A 1 273 ? -0.601 7.135 29.685 1.00 79.75 273 GLU A CA 1
ATOM 2201 C C . GLU A 1 273 ? 0.584 7.307 28.719 1.00 79.75 273 GLU A C 1
ATOM 2203 O O . GLU A 1 273 ? 1.266 8.332 28.775 1.00 79.75 273 GLU A O 1
ATOM 2208 N N . ARG A 1 274 ? 0.809 6.351 27.805 1.00 79.88 274 ARG A N 1
ATOM 2209 C CA . ARG A 1 274 ? 1.855 6.416 26.770 1.00 79.88 274 ARG A CA 1
ATOM 2210 C C . ARG A 1 274 ? 1.366 6.952 25.427 1.00 79.88 274 ARG A C 1
ATOM 2212 O O . ARG A 1 274 ? 2.188 7.151 24.538 1.00 79.88 274 ARG A O 1
ATOM 2219 N N . TRP A 1 275 ? 0.062 7.149 25.263 1.00 82.94 275 TRP A N 1
ATOM 2220 C CA . TRP A 1 275 ? -0.515 7.601 24.000 1.00 82.94 275 TRP A CA 1
ATOM 2221 C C . TRP A 1 275 ? -0.327 9.093 23.806 1.00 82.94 275 TRP A C 1
ATOM 2223 O O . TRP A 1 275 ? -0.171 9.843 24.779 1.00 82.94 275 TRP A O 1
ATOM 2233 N N . ASP A 1 276 ? -0.400 9.500 22.542 1.00 84.88 276 ASP A N 1
ATOM 2234 C CA . ASP A 1 276 ? -0.525 10.903 22.184 1.00 84.88 276 ASP A CA 1
ATOM 2235 C C . ASP A 1 276 ? -1.724 11.545 22.920 1.00 84.88 276 ASP A C 1
ATOM 2237 O O . ASP A 1 276 ? -2.784 10.910 23.015 1.00 84.88 276 ASP A O 1
ATOM 2241 N N . PRO A 1 277 ? -1.582 12.771 23.465 1.00 87.50 277 PRO A N 1
ATOM 2242 C CA . PRO A 1 277 ? -2.654 13.439 24.199 1.00 87.50 277 PRO A CA 1
ATOM 2243 C C . PRO A 1 277 ? -3.975 13.535 23.429 1.00 87.50 277 PRO A C 1
ATOM 2245 O O . PRO A 1 277 ? -5.025 13.293 24.018 1.00 87.50 277 PRO A O 1
ATOM 2248 N N . GLN A 1 278 ? -3.935 13.818 22.123 1.00 88.50 278 GLN A N 1
ATOM 2249 C CA . GLN A 1 278 ? -5.146 13.942 21.305 1.00 88.50 278 GLN A CA 1
ATOM 2250 C C . GLN A 1 278 ? -5.851 12.592 21.137 1.00 88.50 278 GLN A C 1
ATOM 2252 O O . GLN A 1 278 ? -7.075 12.502 21.231 1.00 88.50 278 GLN A O 1
ATOM 2257 N N . LEU A 1 279 ? -5.080 11.521 20.935 1.00 86.94 279 LEU A N 1
ATOM 2258 C CA . LEU A 1 279 ? -5.620 10.167 20.837 1.00 86.94 279 LEU A CA 1
ATOM 2259 C C . LEU A 1 279 ? -6.240 9.708 22.161 1.00 86.94 279 LEU A C 1
ATOM 2261 O O . LEU A 1 279 ? -7.290 9.066 22.168 1.00 86.94 279 LEU A O 1
ATOM 2265 N N . ARG A 1 280 ? -5.601 10.051 23.284 1.00 86.94 280 ARG A N 1
ATOM 2266 C CA . ARG A 1 280 ? -6.118 9.769 24.627 1.00 86.94 280 ARG A CA 1
ATOM 2267 C C . ARG A 1 280 ? -7.423 10.508 24.894 1.00 86.94 280 ARG A C 1
ATOM 2269 O O . ARG A 1 280 ? -8.375 9.887 25.352 1.00 86.94 280 ARG A O 1
ATOM 2276 N N . GLU A 1 281 ? -7.480 11.799 24.581 1.00 89.94 281 GLU A N 1
ATOM 2277 C CA . GLU A 1 281 ? -8.695 12.598 24.743 1.00 89.94 281 GLU A CA 1
ATOM 2278 C C . GLU A 1 281 ? -9.841 12.036 23.891 1.00 89.94 281 GLU A C 1
ATOM 2280 O O . GLU A 1 281 ? -10.955 11.851 24.384 1.00 89.94 281 GLU A O 1
ATOM 2285 N N . TRP A 1 282 ? -9.563 11.688 22.629 1.00 90.62 282 TRP A N 1
ATOM 2286 C CA . TRP A 1 282 ? -10.537 11.027 21.762 1.00 90.62 282 TRP A CA 1
ATOM 2287 C C . TRP A 1 282 ? -11.034 9.707 22.368 1.00 90.62 282 TRP A C 1
ATOM 2289 O O . TRP A 1 282 ? -12.240 9.474 22.436 1.00 90.62 282 TRP A O 1
ATOM 2299 N N . TRP A 1 283 ? -10.128 8.869 22.872 1.00 86.12 283 TRP A N 1
ATOM 2300 C CA . TRP A 1 283 ? -10.475 7.591 23.494 1.00 86.12 283 TRP A CA 1
ATOM 2301 C C . TRP A 1 283 ? -11.381 7.744 24.719 1.00 86.12 283 TRP A C 1
ATOM 2303 O O . TRP A 1 283 ? -12.399 7.058 24.846 1.00 86.12 283 TRP A O 1
ATOM 2313 N N . GLU A 1 284 ? -11.022 8.651 25.626 1.00 86.38 284 GLU A N 1
ATOM 2314 C CA . GLU A 1 284 ? -11.801 8.928 26.832 1.00 86.38 284 GLU A CA 1
ATOM 2315 C C . GLU A 1 284 ? -13.182 9.494 26.492 1.00 86.38 284 GLU A C 1
ATOM 2317 O O . GLU A 1 284 ? -14.167 9.193 27.169 1.00 86.38 284 GLU A O 1
ATOM 2322 N N . ARG A 1 285 ? -13.275 10.275 25.413 1.00 89.50 285 ARG A N 1
ATOM 2323 C CA . ARG A 1 285 ? -14.524 10.889 24.977 1.00 89.50 285 ARG A CA 1
ATOM 2324 C C . ARG A 1 285 ? -15.446 9.926 24.241 1.00 89.50 285 ARG A C 1
ATOM 2326 O O . ARG A 1 285 ? -16.639 9.950 24.519 1.00 89.50 285 ARG A O 1
ATOM 2333 N N . GLU A 1 286 ? -14.943 9.136 23.300 1.00 87.56 286 GLU A N 1
ATOM 2334 C CA . GLU A 1 286 ? -15.789 8.327 22.413 1.00 87.56 286 GLU A CA 1
ATOM 2335 C C . GLU A 1 286 ? -15.967 6.901 22.942 1.00 87.56 286 GLU A C 1
ATOM 2337 O O . GLU A 1 286 ? -17.088 6.425 23.131 1.00 87.56 286 GLU A O 1
ATOM 2342 N N . TYR A 1 287 ? -14.865 6.217 23.252 1.00 75.81 287 TYR A N 1
ATOM 2343 C CA . TYR A 1 287 ? -14.912 4.803 23.611 1.00 75.81 287 TYR A CA 1
ATOM 2344 C C . TYR A 1 287 ? -15.445 4.569 25.031 1.00 75.81 287 TYR A C 1
ATOM 2346 O O . TYR A 1 287 ? -16.318 3.720 25.242 1.00 75.81 287 TYR A O 1
ATOM 2354 N N . LEU A 1 288 ? -14.971 5.336 26.024 1.00 75.31 288 LEU A N 1
ATOM 2355 C CA . LEU A 1 288 ? -15.445 5.162 27.405 1.00 75.31 288 LEU A CA 1
ATOM 2356 C C . LEU A 1 288 ? -16.928 5.515 27.566 1.00 75.31 288 LEU A C 1
ATOM 2358 O O . LEU A 1 288 ? -17.591 4.906 28.405 1.0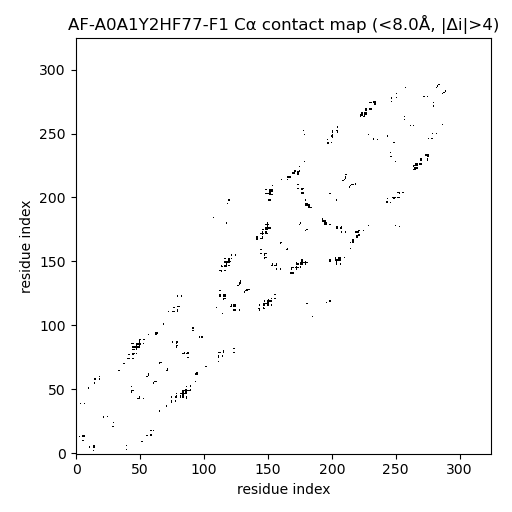0 75.31 288 LEU A O 1
ATOM 2362 N N . LYS A 1 289 ? -17.475 6.428 26.752 1.00 78.31 289 LYS A N 1
ATOM 2363 C CA . LYS A 1 289 ? -18.922 6.702 26.742 1.00 78.31 289 LYS A CA 1
ATOM 2364 C C . LYS A 1 289 ? -19.727 5.480 26.314 1.00 78.31 289 LYS A C 1
ATOM 2366 O O . LYS A 1 289 ? -20.739 5.176 26.937 1.00 78.31 289 LYS A O 1
ATOM 2371 N N . LEU A 1 290 ? -19.256 4.746 25.308 1.00 69.56 290 LEU A N 1
ATOM 2372 C CA . LEU A 1 290 ? -19.945 3.559 24.797 1.00 69.56 290 LEU A CA 1
ATOM 2373 C C . LEU A 1 290 ? -19.889 2.370 25.764 1.00 69.56 290 LEU A C 1
ATOM 2375 O O . LEU A 1 290 ? -20.837 1.594 25.837 1.00 69.56 290 LEU A O 1
ATOM 2379 N N . LYS A 1 291 ? -18.812 2.237 26.549 1.00 65.75 291 LYS A N 1
ATOM 2380 C CA . LYS A 1 291 ? -18.652 1.155 27.543 1.00 65.75 291 LYS A CA 1
ATOM 2381 C C . LYS A 1 291 ? -18.967 1.558 28.993 1.00 65.75 291 LYS A C 1
ATOM 2383 O O . LYS A 1 291 ? -18.797 0.742 29.904 1.00 65.75 291 LYS A O 1
ATOM 2388 N N . GLY A 1 292 ? -19.433 2.789 29.211 1.00 55.06 292 GLY A N 1
ATOM 2389 C CA . GLY A 1 292 ? -19.572 3.452 30.514 1.00 55.06 292 GLY A CA 1
ATOM 2390 C C . GLY A 1 292 ? -20.282 2.676 31.638 1.00 55.06 292 GLY A C 1
ATOM 2391 O O . GLY A 1 292 ? -19.859 2.822 32.785 1.00 55.06 292 GLY A O 1
ATOM 2392 N N . PRO A 1 293 ? -21.293 1.821 31.390 1.00 55.84 293 PRO A N 1
ATOM 2393 C CA . PRO A 1 293 ? -21.888 1.020 32.464 1.00 55.84 293 PRO A CA 1
ATOM 2394 C C . PRO A 1 293 ? -21.051 -0.213 32.850 1.00 55.84 293 PRO A C 1
ATOM 2396 O O . PRO A 1 293 ? -20.919 -0.519 34.032 1.00 55.84 293 PRO A O 1
ATOM 2399 N N . ALA A 1 294 ? -20.455 -0.908 31.876 1.00 55.16 294 ALA A N 1
ATOM 2400 C CA . ALA A 1 294 ? -19.811 -2.209 32.089 1.00 55.16 294 ALA A CA 1
ATOM 2401 C C . ALA A 1 294 ? -18.382 -2.088 32.650 1.00 55.16 294 ALA A C 1
ATOM 2403 O O . ALA A 1 294 ? -18.041 -2.739 33.633 1.00 55.16 294 ALA A O 1
ATOM 2404 N N . ILE A 1 295 ? -17.558 -1.182 32.106 1.00 54.66 295 ILE A N 1
ATOM 2405 C CA . ILE A 1 295 ? -16.165 -1.007 32.568 1.00 54.66 295 ILE A CA 1
ATOM 2406 C C . ILE A 1 295 ? -16.109 -0.402 33.979 1.00 54.66 295 ILE A C 1
ATOM 2408 O O . ILE A 1 295 ? -15.223 -0.732 34.769 1.00 54.66 295 ILE A O 1
ATOM 2412 N N . ASN A 1 296 ? -17.041 0.497 34.312 1.00 52.22 296 ASN A N 1
ATOM 2413 C CA . ASN A 1 296 ? -17.093 1.097 35.645 1.00 52.22 296 ASN A CA 1
ATOM 2414 C C . ASN A 1 296 ? -17.508 0.079 36.714 1.00 52.22 296 ASN A C 1
ATOM 2416 O O . ASN A 1 296 ? -17.014 0.163 37.839 1.00 52.22 296 ASN A O 1
ATOM 2420 N N . ALA A 1 297 ? -18.347 -0.903 36.367 1.00 57.38 297 ALA A N 1
ATOM 2421 C CA . ALA A 1 297 ? -18.678 -2.014 37.252 1.00 57.38 297 ALA A CA 1
ATOM 2422 C C . ALA A 1 297 ? -17.453 -2.904 37.526 1.00 57.38 297 ALA A C 1
ATOM 2424 O O . ALA A 1 297 ? -17.156 -3.170 38.689 1.00 57.38 297 ALA A O 1
ATOM 2425 N N . ASP A 1 298 ? -16.677 -3.258 36.496 1.00 54.31 298 ASP A N 1
ATOM 2426 C CA . ASP A 1 298 ? -15.469 -4.086 36.641 1.00 54.31 298 ASP A CA 1
ATOM 2427 C C . ASP A 1 298 ? -14.348 -3.369 37.406 1.00 54.31 298 ASP A C 1
ATOM 2429 O O . ASP A 1 298 ? -13.710 -3.952 38.286 1.00 54.31 298 ASP A O 1
ATOM 2433 N N . LYS A 1 299 ? -14.130 -2.071 37.142 1.00 55.94 299 LYS A N 1
ATOM 2434 C CA . LYS A 1 299 ? -13.173 -1.255 37.912 1.00 55.94 299 LYS A CA 1
ATOM 2435 C C . LYS A 1 299 ? -13.592 -1.127 39.374 1.00 55.94 299 LYS A C 1
ATOM 2437 O O . LYS A 1 299 ? -12.742 -1.241 40.257 1.00 55.94 299 LYS A O 1
ATOM 2442 N N . LYS A 1 300 ? -14.883 -0.909 39.646 1.00 60.56 300 LYS A N 1
ATOM 2443 C CA . LYS A 1 300 ? -15.409 -0.840 41.015 1.00 60.56 300 LYS A CA 1
ATOM 2444 C C . LYS A 1 300 ? -15.253 -2.186 41.725 1.00 60.56 300 LYS A C 1
ATOM 2446 O O . LYS A 1 300 ? -14.716 -2.209 42.826 1.00 60.56 300 LYS A O 1
ATOM 2451 N N . ALA A 1 301 ? -15.588 -3.293 41.062 1.00 65.56 301 ALA A N 1
ATOM 2452 C CA . ALA A 1 301 ? -15.398 -4.645 41.582 1.00 65.56 301 ALA A CA 1
ATOM 2453 C C . ALA A 1 301 ? -13.921 -4.955 41.883 1.00 65.56 301 ALA A C 1
ATOM 2455 O O . ALA A 1 301 ? -13.608 -5.455 42.960 1.00 65.56 301 ALA A O 1
ATOM 2456 N N . ALA A 1 302 ? -12.991 -4.593 40.995 1.00 65.06 302 ALA A N 1
ATOM 2457 C CA . ALA A 1 302 ? -11.558 -4.792 41.212 1.00 65.06 302 ALA A CA 1
ATOM 2458 C C . ALA A 1 302 ? -11.011 -3.960 42.389 1.00 65.06 302 ALA A C 1
ATOM 2460 O O . ALA A 1 302 ? -10.187 -4.450 43.166 1.00 65.06 302 ALA A O 1
ATOM 2461 N N . VAL A 1 303 ? -11.486 -2.720 42.563 1.00 71.56 303 VAL A N 1
ATOM 2462 C CA . VAL A 1 303 ? -11.148 -1.878 43.724 1.00 71.56 303 VAL A CA 1
ATOM 2463 C C . VAL A 1 303 ? -11.722 -2.465 45.018 1.00 71.56 303 VAL A C 1
ATOM 2465 O O . VAL A 1 303 ? -11.022 -2.494 46.030 1.00 71.56 303 VAL A O 1
ATOM 2468 N N . GLU A 1 304 ? -12.954 -2.977 44.994 1.00 71.12 304 GLU A N 1
ATOM 2469 C CA . GLU A 1 304 ? -13.597 -3.650 46.130 1.00 71.12 304 GLU A CA 1
ATOM 2470 C C . GLU A 1 304 ? -12.825 -4.917 46.545 1.00 71.12 304 GLU A C 1
ATOM 2472 O O . GLU A 1 304 ? -12.548 -5.122 47.728 1.00 71.12 304 GLU A O 1
ATOM 2477 N N . THR A 1 305 ? -12.408 -5.742 45.579 1.00 78.50 305 THR A N 1
ATOM 2478 C CA . THR A 1 305 ? -11.618 -6.959 45.826 1.00 78.50 305 THR A CA 1
ATOM 2479 C C . THR A 1 305 ? -10.242 -6.624 46.399 1.00 78.50 305 THR A C 1
ATOM 2481 O O . THR A 1 305 ? -9.798 -7.276 47.344 1.00 78.50 305 THR A O 1
ATOM 2484 N N . LYS A 1 306 ? -9.591 -5.562 45.906 1.00 78.50 306 LYS A N 1
ATOM 2485 C CA . LYS A 1 306 ? -8.296 -5.099 46.430 1.00 78.50 306 LYS A CA 1
ATOM 2486 C C . LYS A 1 306 ? -8.415 -4.506 47.839 1.00 78.50 306 LYS A C 1
ATOM 2488 O O . LYS A 1 306 ? -7.532 -4.711 48.666 1.00 78.50 306 LYS A O 1
ATOM 2493 N N . LYS A 1 307 ? -9.518 -3.814 48.151 1.00 76.75 307 LYS A N 1
ATOM 2494 C CA . LYS A 1 307 ? -9.821 -3.379 49.526 1.00 76.75 307 LYS A CA 1
ATOM 2495 C C . LYS A 1 307 ? -10.000 -4.579 50.451 1.00 76.75 307 LYS A C 1
ATOM 2497 O O . LYS A 1 307 ? -9.357 -4.617 51.493 1.00 76.75 307 LYS A O 1
ATOM 2502 N N . LYS A 1 308 ? -10.790 -5.580 50.046 1.00 78.38 308 LYS A N 1
ATOM 2503 C CA . LYS A 1 308 ? -10.998 -6.810 50.828 1.00 78.38 308 LYS A CA 1
ATOM 2504 C C . LYS A 1 308 ? -9.697 -7.577 51.065 1.00 78.38 308 LYS A C 1
ATOM 2506 O O . LYS A 1 308 ? -9.484 -8.032 52.182 1.00 78.38 308 LYS A O 1
ATOM 2511 N N . SER A 1 309 ? -8.809 -7.680 50.072 1.00 72.62 309 SER A N 1
ATOM 2512 C CA . SER A 1 309 ? -7.520 -8.362 50.248 1.00 72.62 309 SER A CA 1
ATOM 2513 C C . SER A 1 309 ? -6.601 -7.629 51.226 1.00 72.62 309 SER A C 1
ATOM 2515 O O . SER A 1 309 ? -5.980 -8.266 52.067 1.00 72.62 309 SER A O 1
ATOM 2517 N N . VAL A 1 310 ? -6.541 -6.293 51.163 1.00 76.88 310 VAL A N 1
ATOM 2518 C CA . VAL A 1 310 ? -5.758 -5.483 52.114 1.00 76.88 310 VAL A CA 1
ATOM 2519 C C . VAL A 1 310 ? -6.339 -5.590 53.523 1.00 76.88 310 VAL A C 1
ATOM 2521 O O . VAL A 1 310 ? -5.596 -5.778 54.480 1.00 76.88 310 VAL A O 1
ATOM 2524 N N . GLN A 1 311 ? -7.664 -5.532 53.654 1.00 72.81 311 GLN A N 1
ATOM 2525 C CA . GLN A 1 311 ? -8.350 -5.648 54.939 1.00 72.81 311 GLN A CA 1
ATOM 2526 C C . GLN A 1 311 ? -8.124 -7.030 55.574 1.00 72.81 311 GLN A C 1
ATOM 2528 O O . GLN A 1 311 ? -7.834 -7.110 56.763 1.00 72.81 311 GLN A O 1
ATOM 2533 N N . TYR A 1 312 ? -8.160 -8.100 54.772 1.00 67.81 312 TYR A N 1
ATOM 2534 C CA . TYR A 1 312 ? -7.870 -9.462 55.223 1.00 67.81 312 TYR A CA 1
ATOM 2535 C C . TYR A 1 312 ? -6.416 -9.616 55.692 1.00 67.81 312 TYR A C 1
ATOM 2537 O O . TYR A 1 312 ? -6.181 -10.167 56.765 1.00 67.81 312 TYR A O 1
ATOM 2545 N N . SER A 1 313 ? -5.443 -9.074 54.949 1.00 67.88 313 SER A N 1
ATOM 2546 C CA . SER A 1 313 ? -4.031 -9.093 55.358 1.00 67.88 313 SER A CA 1
ATOM 2547 C C . SER A 1 313 ? -3.802 -8.362 56.683 1.00 67.88 313 SER A C 1
ATOM 2549 O O . SER A 1 313 ? -3.152 -8.908 57.569 1.00 67.88 313 SER A O 1
ATOM 2551 N N . VAL A 1 314 ? -4.404 -7.180 56.862 1.00 71.19 314 VAL A N 1
ATOM 2552 C CA . VAL A 1 314 ? -4.308 -6.408 58.114 1.00 71.19 314 VAL A CA 1
ATOM 2553 C C . VAL A 1 314 ? -4.950 -7.159 59.285 1.00 71.19 314 VAL A C 1
ATOM 2555 O O . VAL A 1 314 ? -4.386 -7.188 60.376 1.00 71.19 314 VAL A O 1
ATOM 2558 N N . SER A 1 315 ? -6.098 -7.814 59.080 1.00 71.88 315 SER A N 1
ATOM 2559 C CA . SER A 1 315 ? -6.752 -8.614 60.126 1.00 71.88 315 SER A CA 1
ATOM 2560 C C . SER A 1 315 ? -5.951 -9.858 60.524 1.00 71.88 315 SER A C 1
ATOM 2562 O O . SER A 1 315 ? -5.873 -10.168 61.710 1.00 71.88 315 SER A O 1
ATOM 2564 N N . VAL A 1 316 ? -5.322 -10.552 59.570 1.00 71.31 316 VAL A N 1
ATOM 2565 C CA . VAL A 1 316 ? -4.450 -11.710 59.850 1.00 71.31 316 VAL A CA 1
ATOM 2566 C C . VAL A 1 316 ? -3.197 -11.283 60.618 1.00 71.31 316 VAL A C 1
ATOM 2568 O O . VAL A 1 316 ? -2.760 -11.977 61.535 1.00 71.31 316 VAL A O 1
ATOM 2571 N N . GLU A 1 317 ? -2.629 -10.132 60.274 1.00 69.44 317 GLU A N 1
ATOM 2572 C CA . GLU A 1 317 ? -1.440 -9.597 60.934 1.00 69.44 317 GLU A CA 1
ATOM 2573 C C . GLU A 1 317 ? -1.756 -9.097 62.354 1.00 69.44 317 GLU A C 1
ATOM 2575 O O . GLU A 1 317 ? -1.024 -9.404 63.292 1.00 69.44 317 GLU A O 1
ATOM 2580 N N . PHE A 1 318 ? -2.913 -8.460 62.556 1.00 71.12 318 PHE A N 1
ATOM 2581 C CA . PHE A 1 318 ? -3.403 -8.068 63.881 1.00 71.12 318 PHE A CA 1
ATOM 2582 C C . PHE A 1 318 ? -3.741 -9.276 64.774 1.00 71.12 318 PHE A C 1
ATOM 2584 O O . PHE A 1 318 ? -3.408 -9.283 65.960 1.00 71.12 318 PHE A O 1
ATOM 2591 N N . ALA A 1 319 ? -4.341 -10.334 64.216 1.00 71.81 319 ALA A N 1
ATOM 2592 C CA . ALA A 1 319 ? -4.602 -11.581 64.940 1.00 71.81 319 ALA A CA 1
ATOM 2593 C C . ALA A 1 319 ? -3.303 -12.292 65.361 1.00 71.81 319 ALA A C 1
ATOM 2595 O O . ALA A 1 319 ? -3.224 -12.828 66.463 1.00 71.81 319 ALA A O 1
ATOM 2596 N N . ARG A 1 320 ? -2.247 -12.239 64.536 1.00 73.62 320 ARG A N 1
ATOM 2597 C CA . ARG A 1 320 ? -0.911 -12.735 64.915 1.00 73.62 320 ARG A CA 1
ATOM 2598 C C . ARG A 1 320 ? -0.260 -11.917 66.030 1.00 73.62 320 ARG A C 1
ATOM 2600 O O . ARG A 1 320 ? 0.448 -12.492 66.846 1.00 73.62 320 ARG A O 1
ATOM 2607 N N . MET A 1 321 ? -0.495 -10.605 66.081 1.00 72.31 321 MET A N 1
ATOM 2608 C CA . MET A 1 321 ? 0.042 -9.743 67.145 1.00 72.31 321 MET A CA 1
ATOM 2609 C C . MET A 1 321 ? -0.706 -9.879 68.478 1.00 72.31 321 MET A C 1
ATOM 2611 O O . MET A 1 321 ? -0.130 -9.599 69.524 1.00 72.31 321 MET A O 1
ATOM 2615 N N . THR A 1 322 ? -1.977 -10.287 68.453 1.00 77.50 322 THR A N 1
ATOM 2616 C CA . THR A 1 322 ? -2.847 -10.332 69.646 1.00 77.50 322 THR A CA 1
ATOM 2617 C C . THR A 1 322 ? -3.124 -11.746 70.165 1.00 77.50 322 THR A C 1
ATOM 2619 O O . THR A 1 322 ? -3.558 -11.893 71.303 1.00 77.50 322 THR A O 1
ATOM 2622 N N . GLY A 1 323 ? -2.841 -12.784 69.371 1.00 56.66 323 GLY A N 1
ATOM 2623 C CA . GLY A 1 323 ? -3.086 -14.197 69.688 1.00 56.66 323 GLY A CA 1
ATOM 2624 C C . GLY A 1 323 ? -1.854 -14.998 70.113 1.00 56.66 323 GLY A C 1
ATOM 2625 O O . GLY A 1 323 ? -1.766 -16.181 69.801 1.00 56.66 323 GLY A O 1
ATOM 2626 N N . GLY A 1 324 ? -0.893 -14.366 70.786 1.00 54.25 324 GLY A N 1
ATOM 2627 C CA . GLY A 1 324 ? 0.155 -15.063 71.530 1.00 54.25 324 GLY A CA 1
ATOM 2628 C C . GLY A 1 324 ? -0.237 -15.214 72.998 1.00 54.25 324 GLY A C 1
ATOM 2629 O O . GLY A 1 324 ? 0.257 -14.454 73.824 1.00 54.25 324 GLY A O 1
ATOM 2630 N N . PHE A 1 325 ? -1.126 -16.164 73.294 1.00 45.19 325 PHE A N 1
ATOM 2631 C CA . PHE A 1 325 ? -1.283 -16.779 74.615 1.00 45.19 325 PHE A CA 1
ATOM 2632 C C . PHE A 1 325 ? -1.530 -18.274 74.455 1.00 45.19 325 PHE A C 1
ATOM 2634 O O . PHE A 1 325 ? -2.381 -18.634 73.608 1.00 45.19 325 PHE A O 1
#

Secondary structure (DSSP, 8-state):
-HHHHHHHTT-HHHHHHHHHHHHT--STHHHHHHHHHHHHHHHHHHTT-HHHHHHHHHTT--GGGG--HHHHHHHHHHHHHHT-HHHHHHHHHHSTT-------TT--PPPHHHHHHHTT-HHHHHHHHSTT-PPPPTT-HHHHHHHHHHTT-HHHHHHHHHHH--S---HHHHHHHHH------TTS-TT-----TTS-HHHHHHHHHHHHHTS-S-----TTHHHHHHHHHHH-----TTSPPHHHHHHHHHHHHHHHT------TT--GGGS-HHHHHHHHHHHHHHHHHHHHHHHHHHHHHHHHHHHHHHHHHHHHHH---

Sequence (325 aa):
MAVHMAVINVHPHVVQWWLANTKANSGPRAIELKAHFVPLLMHAIDYDLGAALHRWIDYGLPVSRLDDCNTNRDVLHQSVFRKAWTVLDWWVRARSLGIVYPVADFDPHPYPVVNALECGEEGVFEWWVGPARLPVPEGLDDRILDAASAGGLPKVLEWWAANRGITRYSVVAMDLASFGTPIRWADRPESFYFWYPSISADRRIAVLDWWRNKSGVPLKYSSDLALTMFEQTGKLRTRVTGKPSVVEVLIPVLQWWLQSGLQVDWKTNARPERWDPQLREWWEREYLKLKGPAINADKKAAVETKKKSVQYSVSVEFARMTGGF

Radius of gyration: 28.29 Å; Cα contacts (8 Å, |Δi|>4): 305; chains: 1; bounding box: 61×39×106 Å

pLDDT: mean 75.41, std 13.86, range [41.53, 96.88]

Nearest PDB structures (foldseek):
  5et0-assembly2_C  TM=6.165E-01  e=1.654E-01  Mus musculus
  5ft9-assembly1_A  TM=3.111E-01  e=3.153E+00  Arabidopsis thaliana
  7onu-assembly1_E  TM=3.983E-01  e=8.925E+00  Homo sapiens
  6fc4-assembly1_A  TM=1.655E-01  e=8.184E+00  Pseudomonas aeruginosa